Protein AF-A0A957DXW5-F1 (afdb_monomer_lite)

Secondary structure (DSSP, 8-state):
-HHHHHHHHHHHHHHSTTGGGS-HHHHHHHHHHHHHHHHHHHHHHHHHHHHHHH--HHHHHHTHHHHHHHHHHHHHHHTSPEEEEEEEETTEEEEEEE-THHHHHHHHHHHH-GGGGHHHHHHHHHHHHHHHHHTTTSTTHHHHHHHHHIIIIIIHHHHHHHHHHHHHHTT--SS---SSGGGHHHHHHHHHHHHHHHHHHHHHHHHHHHHHTT----HHHHHHHHHHHHHHHHHHGGGHHHHHHHHHTT-HHHHHHHHHHHHHHHHHHHHHHHHHHHHHHHHHHHHHHHHHHHHHHHS-TTSTTHHHHHHHHHHHH-SSS-B--------TT-PPP------B-------

Foldseek 3Di:
DVVVLVVLLVVLCVVQPCLVVDPPLSSLVSSLLSLLCVLLVVLQVVLVVVLVVPADCVLCVVCVVVLVVLLVLLLLFVVQWFWDFDDLDPPDTDTDTHGLSLLSLLLQCQARNSNSLVSQLVSLLVVLVVQLVVCVVPSCSNSNSSSSSSCRNSQSSSLLNQLSVQLVVLPADHNQDPPDPSSCVSVVRSLVSSLCVSCVSCVVSVCSSCVVVVHDDDPVSVCSVSVVSNVVSVVNHVSSNVLSNCVVVVVVVVSVVVSVVSSVVSNVSSVVSVVVVVVVLVVQLVVLVVVLVVCVVPDDPVCPCVVVSCLVRVLVNCQDDFDFDDDDDDDVPDDDDDDDRDGRPSHDDDD

Sequence (351 aa):
MQQLTNYLRQLTYKLVPGLDKQPSAQQQTAVVLMTYFYFLLPFFIAGTVWLWWVADWSILIENWGILLFLLLLISQLDQRPFILPISLSENLTLPFSTSLSNLLSMTLLLIFGPSALWIIWIVAIGSAIRTGWQERQQSLSFLVALNNFVQSSGTSVLVLLVAGFVYTHTGGTYPFQANDLADWLPAVWSFLALSTVPLLIYFLPTWSVTIQSGQPLNQQTFLQLVGSGVLLSLLTAPFALPLALVYDAQNLALFIWLCLAAMFTNMLAYFLSQFIILTQTRSKELRTLENLGQTLIIAPADGSTLEAILAQHLPDLFPTDHLAVHLFTQLPNGEEPAWPTFTLQTAVHWP

Radius of gyration: 25.48 Å; chains: 1; bounding box: 63×43×84 Å

Structure (mmCIF, N/CA/C/O backbone):
data_AF-A0A957DXW5-F1
#
_entry.id   AF-A0A957DXW5-F1
#
loop_
_atom_site.group_PDB
_atom_site.id
_atom_site.type_symbol
_atom_site.label_atom_id
_atom_site.label_alt_id
_atom_site.label_comp_id
_atom_site.label_asym_id
_atom_site.label_entity_id
_atom_site.label_seq_id
_atom_site.pdbx_PDB_ins_code
_atom_site.Cartn_x
_atom_site.Cartn_y
_atom_site.Cartn_z
_atom_site.occupancy
_atom_site.B_iso_or_equiv
_atom_site.auth_seq_id
_atom_site.auth_comp_id
_atom_site.auth_asym_id
_atom_site.auth_atom_id
_atom_site.pdbx_PDB_model_num
ATOM 1 N N . MET A 1 1 ? -1.703 -23.656 -14.357 1.00 66.75 1 MET A N 1
ATOM 2 C CA . MET A 1 1 ? -1.327 -22.240 -14.121 1.00 66.75 1 MET A CA 1
ATOM 3 C C . MET A 1 1 ? -0.935 -21.484 -15.388 1.00 66.75 1 MET A C 1
ATOM 5 O O . MET A 1 1 ? -1.517 -20.434 -15.600 1.00 66.75 1 MET A O 1
ATOM 9 N N . GLN A 1 2 ? -0.074 -21.998 -16.280 1.00 73.50 2 GLN A N 1
ATOM 10 C CA . GLN A 1 2 ? 0.208 -21.335 -17.578 1.00 73.50 2 GLN A CA 1
ATOM 11 C C . GLN A 1 2 ? -1.053 -21.050 -18.425 1.00 73.50 2 GLN A C 1
ATOM 13 O O . GLN A 1 2 ? -1.153 -20.028 -19.096 1.00 73.50 2 GLN A O 1
ATOM 18 N N . GLN A 1 3 ? -2.058 -21.928 -18.357 1.00 80.56 3 GLN A N 1
ATOM 19 C CA . GLN A 1 3 ? -3.360 -21.691 -18.991 1.00 80.56 3 GLN A CA 1
ATOM 20 C C . GLN A 1 3 ? -4.097 -20.478 -18.395 1.00 80.56 3 GLN A C 1
ATOM 22 O O . GLN A 1 3 ? -4.679 -19.701 -19.144 1.00 80.56 3 GLN A O 1
ATOM 27 N N . LEU A 1 4 ? -4.025 -20.276 -17.072 1.00 78.88 4 LEU A N 1
ATOM 28 C CA . LEU A 1 4 ? -4.630 -19.128 -16.389 1.00 78.88 4 LEU A CA 1
ATOM 29 C C . LEU A 1 4 ? -3.936 -17.827 -16.804 1.00 78.88 4 LEU A C 1
ATOM 31 O O . LEU A 1 4 ? -4.606 -16.868 -17.161 1.00 78.88 4 LEU A O 1
ATOM 35 N N . THR A 1 5 ? -2.602 -17.798 -16.828 1.00 75.38 5 THR A N 1
ATOM 36 C CA . THR A 1 5 ? -1.845 -16.607 -17.249 1.00 75.38 5 THR A CA 1
ATOM 37 C C . THR A 1 5 ? -2.110 -16.245 -18.711 1.00 75.38 5 THR A C 1
ATOM 39 O O . THR A 1 5 ? -2.279 -15.071 -19.032 1.00 75.38 5 THR A O 1
ATOM 42 N N . ASN A 1 6 ? -2.226 -17.242 -19.595 1.00 83.38 6 ASN A N 1
ATOM 43 C CA . ASN A 1 6 ? -2.588 -17.014 -20.996 1.00 83.38 6 ASN A CA 1
ATOM 44 C C . ASN A 1 6 ? -4.020 -16.480 -21.131 1.00 83.38 6 ASN A C 1
ATOM 46 O O . ASN A 1 6 ? -4.257 -15.567 -21.920 1.00 83.38 6 ASN A O 1
ATOM 50 N N . TYR A 1 7 ? -4.951 -16.997 -20.326 1.00 87.25 7 TYR A N 1
ATOM 51 C CA . TYR A 1 7 ? -6.326 -16.506 -20.278 1.00 87.25 7 TYR A CA 1
ATOM 52 C C . TYR A 1 7 ? -6.403 -15.048 -19.795 1.00 87.25 7 TYR A C 1
ATOM 54 O O . TYR A 1 7 ? -7.029 -14.223 -20.455 1.00 87.25 7 TYR A O 1
ATOM 62 N N . LEU A 1 8 ? -5.716 -14.694 -18.700 1.00 84.69 8 LEU A N 1
ATOM 63 C CA . LEU A 1 8 ? -5.680 -13.318 -18.179 1.00 84.69 8 LEU A CA 1
ATOM 64 C C . LEU A 1 8 ? -5.065 -12.337 -19.184 1.00 84.69 8 LEU A C 1
ATOM 66 O O . LEU A 1 8 ? -5.564 -11.223 -19.359 1.00 84.69 8 LEU A O 1
ATOM 70 N N . ARG A 1 9 ? -4.020 -12.766 -19.900 1.00 83.44 9 ARG A N 1
ATOM 71 C CA . ARG A 1 9 ? -3.417 -11.983 -20.982 1.00 83.44 9 ARG A CA 1
ATOM 72 C C . ARG A 1 9 ? -4.417 -11.736 -22.116 1.00 83.44 9 ARG A C 1
ATOM 74 O O . ARG A 1 9 ? -4.586 -10.594 -22.531 1.00 83.44 9 ARG A O 1
ATOM 81 N N . GLN A 1 10 ? -5.112 -12.772 -22.590 1.00 87.00 10 GLN A N 1
ATOM 82 C CA . GLN A 1 10 ? -6.143 -12.632 -23.629 1.00 87.00 10 GLN A CA 1
ATOM 83 C C . GLN A 1 10 ? -7.294 -11.721 -23.187 1.00 87.00 10 GLN A C 1
ATOM 85 O O . GLN A 1 10 ? -7.750 -10.877 -23.959 1.00 87.00 10 GLN A O 1
ATOM 90 N N . LEU A 1 11 ? -7.735 -11.859 -21.935 1.00 86.88 11 LEU A N 1
ATOM 91 C CA . LEU A 1 11 ? -8.769 -11.012 -21.351 1.00 86.88 11 LEU A CA 1
ATOM 92 C C . LEU A 1 11 ? -8.325 -9.539 -21.312 1.00 86.88 11 LEU A C 1
ATOM 94 O O . LEU A 1 11 ? -9.105 -8.660 -21.674 1.00 86.88 11 LEU A O 1
ATOM 98 N N . THR A 1 12 ? -7.060 -9.280 -20.968 1.00 86.12 12 THR A N 1
ATOM 99 C CA . THR A 1 12 ? -6.474 -7.930 -20.963 1.00 86.12 12 THR A CA 1
ATOM 100 C C . THR A 1 12 ? -6.494 -7.300 -22.357 1.00 86.12 12 THR A C 1
ATOM 102 O O . THR A 1 12 ? -6.982 -6.184 -22.509 1.00 86.12 12 THR A O 1
ATOM 105 N N . TYR A 1 13 ? -6.056 -8.026 -23.394 1.00 85.38 13 TYR A N 1
ATOM 106 C CA . TYR A 1 13 ? -6.107 -7.536 -24.782 1.00 85.38 13 TYR A CA 1
ATOM 107 C C . TYR A 1 13 ? -7.532 -7.245 -25.267 1.00 85.38 13 TYR A C 1
ATOM 109 O O . TYR A 1 13 ? -7.738 -6.356 -26.089 1.00 85.38 13 TYR A O 1
ATOM 117 N N . LYS A 1 14 ? -8.528 -7.975 -24.752 1.00 86.50 14 LYS A N 1
ATOM 118 C CA . LYS A 1 14 ? -9.938 -7.740 -25.079 1.00 86.50 14 LYS A CA 1
ATOM 119 C C . LYS A 1 14 ? -10.506 -6.503 -24.377 1.00 86.50 14 LYS A C 1
ATOM 121 O O . LYS A 1 14 ? -11.357 -5.826 -24.947 1.00 86.50 14 LYS A O 1
ATOM 126 N N . LEU A 1 15 ? -10.070 -6.232 -23.147 1.00 83.31 15 LEU A N 1
ATOM 127 C CA . LEU A 1 15 ? -10.557 -5.115 -22.330 1.00 83.31 15 LEU A CA 1
ATOM 128 C C . LEU A 1 15 ? -9.832 -3.794 -22.620 1.00 83.31 15 LEU A C 1
ATOM 130 O O . LEU A 1 15 ? -10.407 -2.733 -22.392 1.00 83.31 15 LEU A O 1
ATOM 134 N N . VAL A 1 16 ? -8.605 -3.851 -23.143 1.00 83.94 16 VAL A N 1
ATOM 135 C CA . VAL A 1 16 ? -7.783 -2.682 -23.484 1.00 83.94 16 VAL A CA 1
ATOM 136 C C . VAL A 1 16 ? -7.539 -2.655 -24.999 1.00 83.94 16 VAL A C 1
ATOM 138 O O . VAL A 1 16 ? -6.518 -3.162 -25.474 1.00 83.94 16 VAL A O 1
ATOM 141 N N . PRO A 1 17 ? -8.478 -2.106 -25.793 1.00 77.88 17 PRO A N 1
ATOM 142 C CA . PRO A 1 17 ? -8.339 -2.072 -27.245 1.00 77.88 17 PRO A CA 1
ATOM 143 C C . PRO A 1 17 ? -7.136 -1.214 -27.664 1.00 77.88 17 PRO A C 1
ATOM 145 O O . PRO A 1 17 ? -6.949 -0.107 -27.165 1.00 77.88 17 PRO A O 1
ATOM 148 N N . GLY A 1 18 ? -6.324 -1.714 -28.601 1.00 79.69 18 GLY A N 1
ATOM 149 C CA . GLY A 1 18 ? -5.128 -1.023 -29.100 1.00 79.69 18 GLY A CA 1
ATOM 150 C C . GLY A 1 18 ? -3.846 -1.298 -28.310 1.00 79.69 18 GLY A C 1
ATOM 151 O O . GLY A 1 18 ? -2.799 -0.748 -28.655 1.00 79.69 18 GLY A O 1
ATOM 152 N N . LEU A 1 19 ? -3.899 -2.155 -27.282 1.00 81.25 19 LEU A N 1
ATOM 153 C CA . LEU A 1 19 ? -2.710 -2.586 -26.543 1.00 81.25 19 LEU A CA 1
ATOM 154 C C . LEU A 1 19 ? -1.720 -3.348 -27.443 1.00 81.25 19 LEU A C 1
ATOM 156 O O . LEU A 1 19 ? -0.512 -3.209 -27.292 1.00 81.25 19 LEU A O 1
ATOM 160 N N . ASP A 1 20 ? -2.222 -4.086 -28.432 1.00 81.81 20 ASP A N 1
ATOM 161 C CA . ASP A 1 20 ? -1.449 -4.803 -29.454 1.00 81.81 20 ASP A CA 1
ATOM 162 C C . ASP A 1 20 ? -0.535 -3.892 -30.290 1.00 81.81 20 ASP A C 1
ATOM 164 O O . ASP A 1 20 ? 0.491 -4.344 -30.796 1.00 81.81 20 ASP A O 1
ATOM 168 N N . LYS A 1 21 ? -0.875 -2.602 -30.391 1.00 82.12 21 LYS A N 1
ATOM 169 C CA . LYS A 1 21 ? -0.106 -1.591 -31.133 1.00 82.12 21 LYS A CA 1
ATOM 170 C C . LYS A 1 21 ? 0.936 -0.865 -30.278 1.00 82.12 21 LYS A C 1
ATOM 172 O O . LYS A 1 21 ? 1.715 -0.086 -30.820 1.00 82.12 21 LYS A O 1
ATOM 177 N N . GLN A 1 22 ? 0.929 -1.075 -28.961 1.00 78.81 22 GLN A N 1
ATOM 178 C CA . GLN A 1 22 ? 1.877 -0.450 -28.037 1.00 78.81 22 GLN A CA 1
ATOM 179 C C . GLN A 1 22 ? 3.208 -1.219 -27.985 1.00 78.81 22 GLN A C 1
ATOM 181 O O . GLN A 1 22 ? 3.236 -2.411 -28.303 1.00 78.81 22 GLN A O 1
ATOM 186 N N . PRO A 1 23 ? 4.308 -0.582 -27.541 1.00 76.50 23 PRO A N 1
ATOM 187 C CA . PRO A 1 23 ? 5.576 -1.265 -27.299 1.00 76.50 23 PRO A CA 1
ATOM 188 C C . PRO A 1 23 ? 5.415 -2.465 -26.355 1.00 76.50 23 PRO A C 1
ATOM 190 O O . PRO A 1 23 ? 4.623 -2.425 -25.409 1.00 76.50 23 PRO A O 1
ATOM 193 N N . SER A 1 24 ? 6.210 -3.516 -26.563 1.00 71.94 24 SER A N 1
ATOM 194 C CA . SER A 1 24 ? 6.151 -4.767 -25.785 1.00 71.94 24 SER A CA 1
ATOM 195 C C . SER A 1 24 ? 6.261 -4.551 -24.269 1.00 71.94 24 SER A C 1
ATOM 197 O O . SER A 1 24 ? 5.580 -5.228 -23.500 1.00 71.94 24 SER A O 1
ATOM 199 N N . ALA A 1 25 ? 7.051 -3.567 -23.834 1.00 68.00 25 ALA A N 1
ATOM 200 C CA . ALA A 1 25 ? 7.159 -3.175 -22.430 1.00 68.00 25 ALA A CA 1
ATOM 201 C C . ALA A 1 25 ? 5.820 -2.668 -21.859 1.00 68.00 25 ALA A C 1
ATOM 203 O O . ALA A 1 25 ? 5.379 -3.122 -20.807 1.00 68.00 25 ALA A O 1
ATOM 204 N N . GLN A 1 26 ? 5.112 -1.793 -22.581 1.00 71.56 26 GLN A N 1
ATOM 205 C CA . GLN A 1 26 ? 3.808 -1.276 -22.144 1.00 71.56 26 GLN A CA 1
ATOM 206 C C . GLN A 1 26 ? 2.727 -2.361 -22.144 1.00 71.56 26 GLN A C 1
ATOM 208 O O . GLN A 1 26 ? 1.872 -2.384 -21.257 1.00 71.56 26 GLN A O 1
ATOM 213 N N . GLN A 1 27 ? 2.790 -3.296 -23.097 1.00 78.19 27 GLN A N 1
ATOM 214 C CA . GLN A 1 27 ? 1.925 -4.476 -23.107 1.00 78.19 27 GLN A CA 1
ATOM 215 C C . GLN A 1 27 ? 2.120 -5.320 -21.847 1.00 78.19 27 GLN A C 1
ATOM 217 O O . GLN A 1 27 ? 1.144 -5.706 -21.202 1.00 78.19 27 GLN A O 1
ATOM 222 N N . GLN A 1 28 ? 3.374 -5.585 -21.469 1.00 77.50 28 GLN A N 1
ATOM 223 C CA . GLN A 1 28 ? 3.693 -6.340 -20.258 1.00 77.50 28 GLN A CA 1
ATOM 224 C C . GLN A 1 28 ? 3.196 -5.619 -19.005 1.00 77.50 28 GLN A C 1
ATOM 226 O O . GLN A 1 28 ? 2.516 -6.239 -18.188 1.00 77.50 28 GLN A O 1
ATOM 231 N N . THR A 1 29 ? 3.443 -4.313 -18.888 1.00 78.81 29 THR A N 1
ATOM 232 C CA . THR A 1 29 ? 2.958 -3.506 -17.762 1.00 78.81 29 THR A CA 1
ATOM 233 C C . THR A 1 29 ? 1.436 -3.555 -17.649 1.00 78.81 29 THR A C 1
ATOM 235 O O . THR A 1 29 ? 0.911 -3.837 -16.573 1.00 78.81 29 THR A O 1
ATOM 238 N N . ALA A 1 30 ? 0.708 -3.374 -18.753 1.00 82.12 30 ALA A N 1
ATOM 239 C CA . ALA A 1 30 ? -0.751 -3.446 -18.747 1.00 82.12 30 ALA A CA 1
ATOM 240 C C . ALA A 1 30 ? -1.270 -4.827 -18.309 1.00 82.12 30 ALA A C 1
ATOM 242 O O . ALA A 1 30 ? -2.205 -4.906 -17.512 1.00 82.12 30 ALA A O 1
ATOM 243 N N . VAL A 1 31 ? -0.647 -5.913 -18.779 1.00 84.69 31 VAL A N 1
ATOM 244 C CA . VAL A 1 31 ? -1.003 -7.285 -18.378 1.00 84.69 31 VAL A CA 1
ATOM 245 C C . VAL A 1 31 ? -0.733 -7.522 -16.890 1.00 84.69 31 VAL A C 1
ATOM 247 O O . VAL A 1 31 ? -1.553 -8.150 -16.215 1.00 84.69 31 VAL A O 1
ATOM 250 N N . VAL A 1 32 ? 0.375 -7.004 -16.356 1.00 83.81 32 VAL A N 1
ATOM 251 C CA . VAL A 1 32 ? 0.694 -7.088 -14.923 1.00 83.81 32 VAL A CA 1
ATOM 252 C C . VAL A 1 32 ? -0.340 -6.327 -14.096 1.00 83.81 32 VAL A C 1
ATOM 254 O O . VAL A 1 32 ? -0.939 -6.916 -13.196 1.00 83.81 32 VAL A O 1
ATOM 257 N N . LEU A 1 33 ? -0.611 -5.062 -14.432 1.00 85.50 33 LEU A N 1
ATOM 258 C CA . LEU A 1 33 ? -1.602 -4.232 -13.736 1.00 85.50 33 LEU A CA 1
ATOM 259 C C . LEU A 1 33 ? -2.981 -4.900 -13.734 1.00 85.50 33 LEU A C 1
ATOM 261 O O . LEU A 1 33 ? -3.620 -5.008 -12.693 1.00 85.50 33 LEU A O 1
ATOM 265 N N . MET A 1 34 ? -3.412 -5.417 -14.884 1.00 88.12 34 MET A N 1
ATOM 266 C CA . MET A 1 34 ? -4.693 -6.110 -15.002 1.00 88.12 34 MET A CA 1
ATOM 267 C C . MET A 1 34 ? -4.731 -7.418 -14.221 1.00 88.12 34 MET A C 1
ATOM 269 O O . MET A 1 34 ? -5.741 -7.725 -13.595 1.00 88.12 34 MET A O 1
ATOM 273 N N . THR A 1 35 ? -3.625 -8.165 -14.189 1.00 88.38 35 THR A N 1
ATOM 274 C CA . THR A 1 35 ? -3.514 -9.368 -13.356 1.00 88.38 35 THR A CA 1
ATOM 275 C C . THR A 1 35 ? -3.767 -9.024 -11.886 1.00 88.38 35 THR A C 1
ATOM 277 O O . THR A 1 35 ? -4.620 -9.660 -11.267 1.00 88.38 35 THR A O 1
ATOM 280 N N . TYR A 1 36 ? -3.098 -8.000 -11.342 1.00 87.88 36 TYR A N 1
ATOM 281 C CA . TYR A 1 36 ? -3.354 -7.537 -9.972 1.00 87.88 36 TYR A CA 1
ATOM 282 C C . TYR A 1 36 ? -4.811 -7.113 -9.784 1.00 87.88 36 TYR A C 1
ATOM 284 O O . TYR A 1 36 ? -5.461 -7.591 -8.856 1.00 87.88 36 TYR A O 1
ATOM 292 N N . PHE A 1 37 ? -5.352 -6.306 -10.698 1.00 90.81 37 PHE A N 1
ATOM 293 C CA . PHE A 1 37 ? -6.744 -5.871 -10.644 1.00 90.81 37 PHE A CA 1
ATOM 294 C C . PHE A 1 37 ? -7.720 -7.056 -10.555 1.00 90.81 37 PHE A C 1
ATOM 296 O O . PHE A 1 37 ? -8.559 -7.081 -9.659 1.00 90.81 37 PHE A O 1
ATOM 303 N N . TYR A 1 38 ? -7.596 -8.075 -11.413 1.00 91.25 38 TYR A N 1
ATOM 304 C CA . TYR A 1 38 ? -8.521 -9.217 -11.408 1.00 91.25 38 TYR A CA 1
ATOM 305 C C . TYR A 1 38 ? -8.454 -10.038 -10.123 1.00 91.25 38 TYR A C 1
ATOM 307 O O . TYR A 1 38 ? -9.492 -10.470 -9.623 1.00 91.25 38 TYR A O 1
ATOM 315 N N . PHE A 1 39 ? -7.251 -10.259 -9.588 1.00 91.00 39 PHE A N 1
ATOM 316 C CA . PHE A 1 39 ? -7.087 -11.013 -8.346 1.00 91.00 39 PHE A CA 1
ATOM 317 C C . PHE A 1 39 ? -7.543 -10.227 -7.118 1.00 91.00 39 PHE A C 1
ATOM 319 O O . PHE A 1 39 ? -8.021 -10.836 -6.166 1.00 91.00 39 PHE A O 1
ATOM 326 N N . LEU A 1 40 ? -7.414 -8.899 -7.136 1.00 92.31 40 LEU A N 1
ATOM 327 C CA . LEU A 1 40 ? -7.693 -8.045 -5.982 1.00 92.31 40 LEU A CA 1
ATOM 328 C C . LEU A 1 40 ? -9.114 -7.482 -5.963 1.00 92.31 40 LEU A C 1
ATOM 330 O O . LEU A 1 40 ? -9.620 -7.140 -4.895 1.00 92.31 40 LEU A O 1
ATOM 334 N N . LEU A 1 41 ? -9.802 -7.461 -7.106 1.00 93.62 41 LEU A N 1
ATOM 335 C CA . LEU A 1 41 ? -11.182 -6.993 -7.207 1.00 93.62 41 LEU A CA 1
ATOM 336 C C . LEU A 1 41 ? -12.151 -7.717 -6.245 1.00 93.62 41 LEU A C 1
ATOM 338 O O . LEU A 1 41 ? -12.939 -7.027 -5.596 1.00 93.62 41 LEU A O 1
ATOM 342 N N . PRO A 1 42 ? -12.111 -9.056 -6.067 1.00 94.06 42 PRO A N 1
ATOM 343 C CA . PRO A 1 42 ? -12.975 -9.730 -5.097 1.00 94.06 42 PRO A CA 1
ATOM 344 C C . PRO A 1 42 ? -12.721 -9.273 -3.656 1.00 94.06 42 PRO A C 1
ATOM 346 O O . PRO A 1 42 ? -13.672 -9.075 -2.904 1.00 94.06 42 PRO A O 1
ATOM 349 N N . PHE A 1 43 ? -11.455 -9.057 -3.283 1.00 93.38 43 PHE A N 1
ATOM 350 C CA . PHE A 1 43 ? -11.078 -8.561 -1.957 1.00 93.38 43 PHE A CA 1
ATOM 351 C C . PHE A 1 43 ? -11.530 -7.113 -1.752 1.00 93.38 43 PHE A C 1
ATOM 353 O O . PHE A 1 43 ? -12.029 -6.779 -0.681 1.00 93.38 43 PHE A O 1
ATOM 360 N N . PHE A 1 44 ? -11.443 -6.280 -2.792 1.00 94.38 44 PHE A N 1
ATOM 361 C CA . PHE A 1 44 ? -11.992 -4.926 -2.779 1.00 94.38 44 PHE A CA 1
ATOM 362 C C . PHE A 1 44 ? -13.503 -4.909 -2.541 1.00 94.38 44 PHE A C 1
ATOM 364 O O . PHE A 1 44 ? -13.980 -4.172 -1.675 1.00 94.38 44 PHE A O 1
ATOM 371 N N . ILE A 1 45 ? -14.254 -5.736 -3.275 1.00 95.25 45 ILE A N 1
ATOM 372 C CA . ILE A 1 45 ? -15.709 -5.826 -3.119 1.00 95.25 45 ILE A CA 1
ATOM 373 C C . ILE A 1 45 ? -16.047 -6.324 -1.711 1.00 95.25 45 ILE A C 1
ATOM 375 O O . ILE A 1 45 ? -16.843 -5.691 -1.021 1.00 95.25 45 ILE A O 1
ATOM 379 N N . ALA A 1 46 ? -15.407 -7.407 -1.260 1.00 95.44 46 ALA A N 1
ATOM 380 C CA . ALA A 1 46 ? -15.629 -7.967 0.070 1.00 95.44 46 ALA A CA 1
ATOM 381 C C . ALA A 1 46 ? -15.308 -6.955 1.183 1.00 95.44 46 ALA A C 1
ATOM 383 O O . ALA A 1 46 ? -16.125 -6.761 2.079 1.00 95.44 46 ALA A O 1
ATOM 384 N N . GLY A 1 47 ? -14.164 -6.269 1.101 1.00 94.88 47 GLY A N 1
ATOM 385 C CA . GLY A 1 47 ? -13.755 -5.255 2.073 1.00 94.88 47 GLY A CA 1
ATOM 386 C C . GLY A 1 47 ? -14.693 -4.051 2.103 1.00 94.88 47 GLY A C 1
ATOM 387 O O . GLY A 1 47 ? -15.070 -3.600 3.179 1.00 94.88 47 GLY A O 1
ATOM 388 N N . THR A 1 48 ? -15.140 -3.569 0.941 1.00 95.44 48 THR A N 1
ATOM 389 C CA . THR A 1 48 ? -16.063 -2.423 0.861 1.00 95.44 48 THR A CA 1
ATOM 390 C C . THR A 1 48 ? -17.453 -2.780 1.396 1.00 95.44 48 THR A C 1
ATOM 392 O O . THR A 1 48 ? -18.033 -2.011 2.161 1.00 95.44 48 THR A O 1
ATOM 395 N N . VAL A 1 49 ? -17.985 -3.956 1.041 1.00 96.88 49 VAL A N 1
ATOM 396 C CA . VAL A 1 49 ? -19.283 -4.434 1.551 1.00 96.88 49 VAL A CA 1
ATOM 397 C C . VAL A 1 49 ? -19.220 -4.675 3.059 1.00 96.88 49 VAL A C 1
ATOM 399 O O . VAL A 1 49 ? -20.134 -4.280 3.780 1.00 96.88 49 VAL A O 1
ATOM 402 N N . TRP A 1 50 ? -18.131 -5.268 3.553 1.00 97.25 50 TRP A N 1
ATOM 403 C CA . TRP A 1 50 ? -17.944 -5.489 4.985 1.00 97.25 50 TRP A CA 1
ATOM 404 C C . TRP A 1 50 ? -17.813 -4.165 5.751 1.00 97.25 50 TRP A C 1
ATOM 406 O O . TRP A 1 50 ? -18.484 -3.987 6.769 1.00 97.25 50 TRP A O 1
ATOM 416 N N . LEU A 1 51 ? -17.043 -3.202 5.230 1.00 96.81 51 LEU A N 1
ATOM 417 C CA . LEU A 1 51 ? -16.946 -1.862 5.814 1.00 96.81 51 LEU A CA 1
ATOM 418 C C . LEU A 1 51 ? -18.324 -1.200 5.914 1.00 96.81 51 LEU A C 1
ATOM 420 O O . LEU A 1 51 ? -18.669 -0.653 6.958 1.00 96.81 51 LEU A O 1
ATOM 424 N N . TRP A 1 52 ? -19.128 -1.288 4.852 1.00 96.62 52 TRP A N 1
ATOM 425 C CA . TRP A 1 52 ? -20.483 -0.740 4.836 1.00 96.62 52 TRP A CA 1
ATOM 426 C C . TRP A 1 52 ? -21.380 -1.341 5.928 1.00 96.62 52 TRP A C 1
ATOM 428 O O . TRP A 1 52 ? -22.181 -0.623 6.520 1.00 96.62 52 TRP A O 1
ATOM 438 N N . TRP A 1 53 ? -21.246 -2.638 6.219 1.00 97.62 53 TRP A N 1
ATOM 439 C CA . TRP A 1 53 ? -22.057 -3.314 7.238 1.00 97.62 53 TRP A CA 1
ATOM 440 C C . TRP A 1 53 ? -21.652 -3.011 8.678 1.00 97.62 53 TRP A C 1
ATOM 442 O O . TRP A 1 53 ? -22.514 -3.029 9.552 1.00 97.62 53 TRP A O 1
ATOM 452 N N . VAL A 1 54 ? -20.368 -2.768 8.938 1.00 96.44 54 VAL A N 1
ATOM 453 C CA . VAL A 1 54 ? -19.859 -2.547 10.306 1.00 96.44 54 VAL A CA 1
ATOM 454 C C . VAL A 1 54 ? -19.769 -1.056 10.653 1.00 96.44 54 VAL A C 1
ATOM 456 O O . VAL A 1 54 ? -19.586 -0.706 11.815 1.00 96.44 54 VAL A O 1
ATOM 459 N N . ALA A 1 55 ? -19.913 -0.163 9.671 1.00 96.25 55 ALA A N 1
ATOM 460 C CA . ALA A 1 55 ? -19.792 1.272 9.883 1.00 96.25 55 ALA A CA 1
ATOM 461 C C . ALA A 1 55 ? -20.939 1.851 10.728 1.00 96.25 55 ALA A C 1
ATOM 463 O O . ALA A 1 55 ? -22.100 1.879 10.319 1.00 96.25 55 ALA A O 1
ATOM 464 N N . ASP A 1 56 ? -20.562 2.415 11.870 1.00 96.12 56 ASP A N 1
ATOM 465 C CA . ASP A 1 56 ? -21.379 3.336 12.647 1.00 96.12 56 ASP A CA 1
ATOM 466 C C . ASP A 1 56 ? -21.085 4.784 12.224 1.00 96.12 56 ASP A C 1
ATOM 468 O O . ASP A 1 56 ? -20.003 5.330 12.468 1.00 96.12 56 ASP A O 1
ATOM 472 N N . TRP A 1 57 ? -22.064 5.407 11.569 1.00 95.81 57 TRP A N 1
ATOM 473 C CA . TRP A 1 57 ? -21.966 6.775 11.060 1.00 95.81 57 TRP A CA 1
ATOM 474 C C . TRP A 1 57 ? -21.962 7.836 12.165 1.00 95.81 57 TRP A C 1
ATOM 476 O O . TRP A 1 57 ? -21.492 8.948 11.917 1.00 95.81 57 TRP A O 1
ATOM 486 N N . SER A 1 58 ? -22.441 7.516 13.372 1.00 96.94 58 SER A N 1
ATOM 487 C CA . SER A 1 58 ? -22.433 8.460 14.499 1.00 96.94 58 SER A CA 1
ATOM 488 C C . SER A 1 58 ? -21.002 8.855 14.875 1.00 96.94 58 SER A C 1
ATOM 490 O O . SER A 1 58 ? -20.693 10.044 14.940 1.00 96.94 58 SER A O 1
ATOM 492 N N . ILE A 1 59 ? -20.096 7.873 14.946 1.00 94.88 59 ILE A N 1
ATOM 493 C CA . ILE A 1 59 ? -18.672 8.066 15.251 1.00 94.88 59 ILE A CA 1
ATOM 494 C C . ILE A 1 59 ? -18.024 9.041 14.260 1.00 94.88 59 ILE A C 1
ATOM 496 O O . ILE A 1 59 ? -17.236 9.903 14.659 1.00 94.88 59 ILE A O 1
ATOM 500 N N . LEU A 1 60 ? -18.366 8.930 12.970 1.00 95.38 60 LEU A N 1
ATOM 501 C CA . LEU A 1 60 ? -17.828 9.798 11.920 1.00 95.38 60 LEU A CA 1
ATOM 502 C C . LEU A 1 60 ? -18.309 11.246 12.056 1.00 95.38 60 LEU A C 1
ATOM 504 O O . LEU A 1 60 ? -17.532 12.175 11.838 1.00 95.38 60 LEU A O 1
ATOM 508 N N . ILE A 1 61 ? -19.580 11.436 12.413 1.00 96.44 61 ILE A N 1
ATOM 509 C CA . ILE A 1 61 ? -20.181 12.763 12.572 1.00 96.44 61 ILE A CA 1
ATOM 510 C C . ILE A 1 61 ? -19.670 13.432 13.850 1.00 96.44 61 ILE A C 1
ATOM 512 O O . ILE A 1 61 ? -19.326 14.609 13.816 1.00 96.44 61 ILE A O 1
ATOM 516 N N . GLU A 1 62 ? -19.570 12.699 14.957 1.00 97.00 62 GLU A N 1
ATOM 517 C CA . GLU A 1 62 ? -19.105 13.238 16.242 1.00 97.00 62 GLU A CA 1
ATOM 518 C C . GLU A 1 62 ? -17.629 13.653 16.198 1.00 97.00 62 GLU A C 1
ATOM 520 O O . GLU A 1 62 ? -17.245 14.663 16.787 1.00 97.00 62 GLU A O 1
ATOM 525 N N . ASN A 1 63 ? -16.808 12.923 15.437 1.00 96.44 63 ASN A N 1
ATOM 526 C CA . ASN A 1 63 ? -15.357 13.115 15.389 1.00 96.44 63 ASN A CA 1
ATOM 527 C C . ASN A 1 63 ? -14.865 13.736 14.072 1.00 96.44 63 ASN A C 1
ATOM 529 O O . ASN A 1 63 ? -13.676 13.666 13.753 1.00 96.44 63 ASN A O 1
ATOM 533 N N . TRP A 1 64 ? -15.746 14.373 13.294 1.00 96.06 64 TRP A N 1
ATOM 534 C CA . TRP A 1 64 ? -15.433 14.830 11.932 1.00 96.06 64 TRP A CA 1
ATOM 535 C C . TRP A 1 64 ? -14.163 15.694 11.843 1.00 96.06 64 TRP A C 1
ATOM 537 O O . TRP A 1 64 ? -13.407 15.573 10.882 1.00 96.06 64 TRP A O 1
ATOM 547 N N . GLY A 1 65 ? -13.896 16.540 12.846 1.00 96.81 65 GLY A N 1
ATOM 548 C CA . GLY A 1 65 ? -12.749 17.452 12.846 1.00 96.81 65 GLY A CA 1
ATOM 549 C C . GLY A 1 65 ? -11.403 16.724 12.888 1.00 96.81 65 GLY A C 1
ATOM 550 O O . GLY A 1 65 ? -10.522 16.996 12.068 1.00 96.81 65 GLY A O 1
ATOM 551 N N . ILE A 1 66 ? -11.247 15.761 13.803 1.00 96.38 66 ILE A N 1
ATOM 552 C CA . ILE A 1 66 ? -10.008 14.976 13.911 1.00 96.38 66 ILE A CA 1
ATOM 553 C C . ILE A 1 66 ? -9.869 13.991 12.749 1.00 96.38 66 ILE A C 1
ATOM 555 O O . ILE A 1 66 ? -8.774 13.799 12.223 1.00 96.38 66 ILE A O 1
ATOM 559 N N . LEU A 1 67 ? -10.985 13.427 12.292 1.00 96.88 67 LEU A N 1
ATOM 560 C CA . LEU A 1 67 ? -11.025 12.535 11.140 1.00 96.88 67 LEU A CA 1
ATOM 561 C C . LEU A 1 67 ? -10.624 13.263 9.850 1.00 96.88 67 LEU A C 1
ATOM 563 O O . LEU A 1 67 ? -9.854 12.720 9.063 1.00 96.88 67 LEU A O 1
ATOM 567 N N . LEU A 1 68 ? -11.056 14.513 9.659 1.00 97.44 68 LEU A N 1
ATOM 568 C CA . LEU A 1 68 ? -10.637 15.350 8.532 1.00 97.44 68 LEU A CA 1
ATOM 569 C C . LEU A 1 68 ? -9.147 15.700 8.610 1.00 97.44 68 LEU A C 1
ATOM 571 O O . LEU A 1 68 ? -8.452 15.637 7.596 1.00 97.44 68 LEU A O 1
ATOM 575 N N . PHE A 1 69 ? -8.636 16.024 9.801 1.00 97.44 69 PHE A N 1
ATOM 576 C CA . PHE A 1 69 ? -7.200 16.228 10.005 1.00 97.44 69 PHE A CA 1
ATOM 577 C C . PHE A 1 69 ? -6.393 14.979 9.619 1.00 97.44 69 PHE A C 1
ATOM 579 O O . PHE A 1 69 ? -5.446 15.077 8.837 1.00 97.44 69 PHE A O 1
ATOM 586 N N . LEU A 1 70 ? -6.799 13.800 10.101 1.00 96.81 70 LEU A N 1
ATOM 587 C CA . LEU A 1 70 ? -6.132 12.535 9.791 1.00 96.81 70 LEU A CA 1
ATOM 588 C C . LEU A 1 70 ? -6.278 12.152 8.314 1.00 96.81 70 LEU A C 1
ATOM 590 O O . LEU A 1 70 ? -5.312 11.672 7.730 1.00 96.81 70 LEU A O 1
ATOM 594 N N . LEU A 1 71 ? -7.418 12.437 7.679 1.00 97.12 71 LEU A N 1
ATOM 595 C CA . LEU A 1 71 ? -7.618 12.263 6.238 1.00 97.12 71 LEU A CA 1
ATOM 596 C C . LEU A 1 71 ? -6.595 13.066 5.437 1.00 97.12 71 LEU A C 1
ATOM 598 O O . LEU A 1 71 ? -5.945 12.522 4.543 1.00 97.12 71 LEU A O 1
ATOM 602 N N . LEU A 1 72 ? -6.435 14.352 5.759 1.00 97.06 72 LEU A N 1
ATOM 603 C CA . LEU A 1 72 ? -5.456 15.209 5.094 1.00 97.06 72 LEU A CA 1
ATOM 604 C C . LEU A 1 72 ? -4.035 14.705 5.335 1.00 97.06 72 LEU A C 1
ATOM 606 O O . LEU A 1 72 ? -3.241 14.653 4.398 1.00 97.06 72 LEU A O 1
ATOM 610 N N . LEU A 1 73 ? -3.725 14.298 6.565 1.00 96.62 73 LEU A N 1
ATOM 611 C CA . LEU A 1 73 ? -2.399 13.818 6.928 1.00 96.62 73 LEU A CA 1
ATOM 612 C C . LEU A 1 73 ? -2.043 12.517 6.195 1.00 96.62 73 LEU A C 1
ATOM 614 O O . LEU A 1 73 ? -1.014 12.460 5.529 1.00 96.62 73 LEU A O 1
ATOM 618 N N . ILE A 1 74 ? -2.918 11.510 6.248 1.00 95.44 74 ILE A N 1
ATOM 619 C CA . ILE A 1 74 ? -2.775 10.235 5.527 1.00 95.44 74 ILE A CA 1
ATOM 620 C C . ILE A 1 74 ? -2.649 10.498 4.028 1.00 95.44 74 ILE A C 1
ATOM 622 O O . ILE A 1 74 ? -1.709 10.009 3.402 1.00 95.44 74 ILE A O 1
ATOM 626 N N . SER A 1 75 ? -3.521 11.351 3.478 1.00 94.94 75 SER A N 1
ATOM 627 C CA . SER A 1 75 ? -3.451 11.756 2.076 1.00 94.94 75 SER A CA 1
ATOM 628 C C . SER A 1 75 ? -2.085 12.322 1.720 1.00 94.94 75 SER A C 1
ATOM 630 O O . SER A 1 75 ? -1.563 11.934 0.685 1.00 94.94 75 SER A O 1
ATOM 632 N N . GLN A 1 76 ? -1.483 13.184 2.554 1.00 94.75 76 GLN A N 1
ATOM 633 C CA . GLN A 1 76 ? -0.142 13.741 2.327 1.00 94.75 76 GLN A CA 1
ATOM 634 C C . GLN A 1 76 ? 0.974 12.691 2.420 1.00 94.75 76 GLN A C 1
ATOM 636 O O . GLN A 1 76 ? 1.916 12.741 1.623 1.00 94.75 76 GLN A O 1
ATOM 641 N N . LEU A 1 77 ? 0.879 11.738 3.352 1.00 93.25 77 LEU A N 1
ATOM 642 C CA . LEU A 1 77 ? 1.872 10.666 3.498 1.00 93.25 77 LEU A CA 1
ATOM 643 C C . LEU A 1 77 ? 1.884 9.731 2.291 1.00 93.25 77 LEU A C 1
ATOM 645 O O . LEU A 1 77 ? 2.959 9.405 1.787 1.00 93.25 77 LEU A O 1
ATOM 649 N N . ASP A 1 78 ? 0.709 9.376 1.778 1.00 90.25 78 ASP A N 1
ATOM 650 C CA . ASP A 1 78 ? 0.578 8.495 0.614 1.00 90.25 78 ASP A CA 1
ATOM 651 C C . ASP A 1 78 ? 1.065 9.138 -0.690 1.00 90.25 78 ASP A C 1
ATOM 653 O O . ASP A 1 78 ? 1.378 8.437 -1.648 1.00 90.25 78 ASP A O 1
ATOM 657 N N . GLN A 1 79 ? 1.188 10.470 -0.753 1.00 89.94 79 GLN A N 1
ATOM 658 C CA . GLN A 1 79 ? 1.782 11.142 -1.925 1.00 89.94 79 GLN A CA 1
ATOM 659 C C . GLN A 1 79 ? 3.304 11.067 -1.935 1.00 89.94 79 GLN A C 1
ATOM 661 O O . GLN A 1 79 ? 3.915 11.356 -2.961 1.00 89.94 79 GLN A O 1
ATOM 666 N N . ARG A 1 80 ? 3.919 10.765 -0.790 1.00 91.12 80 ARG A N 1
ATOM 667 C CA . ARG A 1 80 ? 5.372 10.777 -0.611 1.00 91.12 80 ARG A CA 1
ATOM 668 C C . ARG A 1 80 ? 5.822 9.469 0.034 1.00 91.12 80 ARG A C 1
ATOM 670 O O . ARG A 1 80 ? 6.363 9.499 1.144 1.00 91.12 80 ARG A O 1
ATOM 677 N N . PRO A 1 81 ? 5.583 8.320 -0.618 1.00 89.12 81 PRO A N 1
ATOM 678 C CA . PRO A 1 81 ? 6.067 7.061 -0.099 1.00 89.12 81 PRO A CA 1
ATOM 679 C C . PRO A 1 81 ? 7.577 6.976 -0.315 1.00 89.12 81 PRO A C 1
ATOM 681 O O . PRO A 1 81 ? 8.099 7.356 -1.366 1.00 89.12 81 PRO A O 1
ATOM 684 N N . PHE A 1 82 ? 8.296 6.482 0.679 1.00 86.06 82 PHE A N 1
ATOM 685 C CA . PHE A 1 82 ? 9.711 6.198 0.522 1.00 86.06 82 PHE A CA 1
ATOM 686 C C . PHE A 1 82 ? 9.884 4.826 -0.131 1.00 86.06 82 PHE A C 1
ATOM 688 O O . PHE A 1 82 ? 9.150 3.876 0.149 1.00 86.06 82 PHE A O 1
ATOM 695 N N . ILE A 1 83 ? 10.849 4.745 -1.043 1.00 85.25 83 ILE A N 1
ATOM 696 C CA . ILE A 1 83 ? 11.137 3.551 -1.827 1.00 85.25 83 ILE A CA 1
ATOM 697 C C . ILE A 1 83 ? 12.345 2.852 -1.217 1.00 85.25 83 ILE A C 1
ATOM 699 O O . ILE A 1 83 ? 13.410 3.448 -1.031 1.00 85.25 83 ILE A O 1
ATOM 703 N N . LEU A 1 84 ? 12.177 1.569 -0.938 1.00 78.00 84 LEU A N 1
ATOM 704 C CA . LEU A 1 84 ? 13.245 0.670 -0.549 1.00 78.00 84 LEU A CA 1
ATOM 705 C C . LEU A 1 84 ? 13.518 -0.259 -1.735 1.00 78.00 84 LEU A C 1
ATOM 707 O O . LEU A 1 84 ? 12.695 -1.130 -2.028 1.00 78.00 84 LEU A O 1
ATOM 711 N N . PRO A 1 85 ? 14.624 -0.058 -2.470 1.00 70.81 85 PRO A N 1
ATOM 712 C CA . PRO A 1 85 ? 14.971 -0.942 -3.568 1.00 70.81 85 PRO A CA 1
ATOM 713 C C . PRO A 1 85 ? 15.394 -2.293 -2.993 1.00 70.81 85 PRO A C 1
ATOM 715 O O . PRO A 1 85 ? 16.355 -2.380 -2.228 1.00 70.81 85 PRO A O 1
ATOM 718 N N . ILE A 1 86 ? 14.675 -3.351 -3.360 1.00 69.06 86 ILE A N 1
ATOM 719 C CA . ILE A 1 86 ? 15.017 -4.716 -2.957 1.00 69.06 86 ILE A CA 1
ATOM 720 C C . ILE A 1 86 ? 15.503 -5.449 -4.193 1.00 69.06 86 ILE A C 1
ATOM 722 O O . ILE A 1 86 ? 14.745 -5.678 -5.138 1.00 69.06 86 ILE A O 1
ATOM 726 N N . SER A 1 87 ? 16.790 -5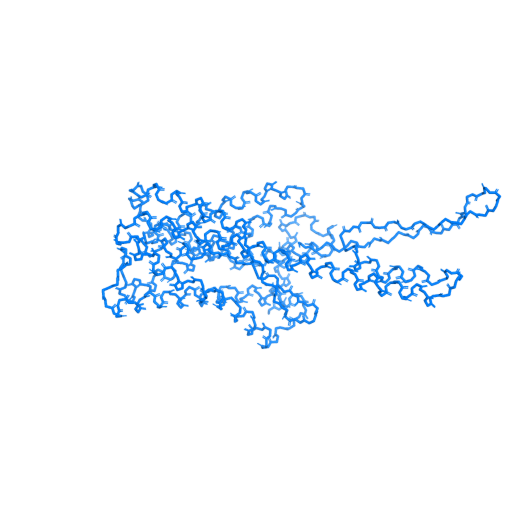.783 -4.198 1.00 65.12 87 SER A N 1
ATOM 727 C CA . SER A 1 87 ? 17.399 -6.604 -5.236 1.00 65.12 87 SER A CA 1
ATOM 728 C C . SER A 1 87 ? 16.943 -8.053 -5.073 1.00 65.12 87 SER A C 1
ATOM 730 O O . SER A 1 87 ? 17.321 -8.741 -4.129 1.00 65.12 87 SER A O 1
ATOM 732 N N . LEU A 1 88 ? 16.109 -8.511 -6.006 1.00 59.25 88 LEU A N 1
ATOM 733 C CA . LEU A 1 88 ? 15.697 -9.911 -6.123 1.00 59.25 88 LEU A CA 1
ATOM 734 C C . LEU A 1 88 ? 16.756 -10.754 -6.851 1.00 59.25 88 LEU A C 1
ATOM 736 O O . LEU A 1 88 ? 16.875 -11.953 -6.602 1.00 59.25 88 LEU A O 1
ATOM 740 N N . SER A 1 89 ? 17.499 -10.128 -7.767 1.00 61.62 89 SER A N 1
ATOM 741 C CA . SER A 1 89 ? 18.668 -10.673 -8.470 1.00 61.62 89 SER A CA 1
ATOM 742 C C . SER A 1 89 ? 19.588 -9.526 -8.915 1.00 61.62 89 SER A C 1
ATOM 744 O O . SER A 1 89 ? 19.227 -8.360 -8.748 1.00 61.62 89 SER A O 1
ATOM 746 N N . GLU A 1 90 ? 20.745 -9.832 -9.515 1.00 59.09 90 GLU A N 1
ATOM 747 C CA . GLU A 1 90 ? 21.655 -8.818 -10.090 1.00 59.09 90 GLU A CA 1
ATOM 748 C C . GLU A 1 90 ? 20.964 -7.911 -11.124 1.00 59.09 90 GLU A C 1
ATOM 750 O O . GLU A 1 90 ? 21.337 -6.750 -11.267 1.00 59.09 90 GLU A O 1
ATOM 755 N N . ASN A 1 91 ? 19.910 -8.412 -11.781 1.00 53.41 91 ASN A N 1
ATOM 756 C CA . ASN A 1 91 ? 19.225 -7.723 -12.876 1.00 53.41 91 ASN A CA 1
ATOM 757 C C . ASN A 1 91 ? 17.784 -7.300 -12.546 1.00 53.41 91 ASN A C 1
ATOM 759 O O . ASN A 1 91 ? 17.137 -6.673 -13.382 1.00 53.41 91 ASN A O 1
ATOM 763 N N . LEU A 1 92 ? 17.255 -7.644 -11.365 1.00 60.25 92 LEU A N 1
ATOM 764 C CA . LEU A 1 92 ? 15.874 -7.331 -10.990 1.00 60.25 92 LEU A CA 1
ATOM 765 C C . LEU A 1 92 ? 15.816 -6.696 -9.601 1.00 60.25 92 LEU A C 1
ATOM 767 O O . LEU A 1 92 ? 15.934 -7.379 -8.583 1.00 60.25 92 LEU A O 1
ATOM 771 N N . THR A 1 93 ? 15.578 -5.388 -9.566 1.00 64.06 93 THR A N 1
ATOM 772 C CA . THR A 1 93 ? 15.249 -4.642 -8.348 1.00 64.06 93 THR A CA 1
ATOM 773 C C . THR A 1 93 ? 13.768 -4.305 -8.352 1.00 64.06 93 THR A C 1
ATOM 775 O O . THR A 1 93 ? 13.297 -3.629 -9.266 1.00 64.06 93 THR A O 1
ATOM 778 N N . LEU A 1 94 ? 13.031 -4.751 -7.333 1.00 66.00 94 LEU A N 1
ATOM 779 C CA . LEU A 1 94 ? 11.653 -4.310 -7.135 1.00 66.00 94 LEU A CA 1
ATOM 780 C C . LEU A 1 94 ? 11.636 -3.101 -6.196 1.00 66.00 94 LEU A C 1
ATOM 782 O O . LEU A 1 94 ? 12.157 -3.195 -5.077 1.00 66.00 94 LEU A O 1
ATOM 786 N N . PRO A 1 95 ? 11.045 -1.970 -6.616 1.00 71.19 95 PRO A N 1
ATOM 787 C CA . PRO A 1 95 ? 10.841 -0.844 -5.724 1.00 71.19 95 PRO A CA 1
ATOM 788 C C . PRO A 1 95 ? 9.718 -1.191 -4.742 1.00 71.19 95 PRO A C 1
ATOM 790 O O . PRO A 1 95 ? 8.548 -1.254 -5.117 1.00 71.19 95 PRO A O 1
ATOM 793 N N . PHE A 1 96 ? 10.059 -1.410 -3.472 1.00 72.69 96 PHE A N 1
ATOM 794 C CA . PHE A 1 96 ? 9.053 -1.479 -2.417 1.00 72.69 96 PHE A CA 1
ATOM 795 C C . PHE A 1 96 ? 8.727 -0.069 -1.951 1.00 72.69 96 PHE A C 1
ATOM 797 O O . PHE A 1 96 ? 9.561 0.607 -1.354 1.00 72.69 96 PHE A O 1
ATOM 804 N N . SER A 1 97 ? 7.511 0.375 -2.246 1.00 78.62 97 SER A N 1
ATOM 805 C CA . SER A 1 97 ? 7.002 1.681 -1.845 1.00 78.62 97 SER A CA 1
ATOM 806 C C . SER A 1 97 ? 6.197 1.540 -0.557 1.00 78.62 97 SER A C 1
ATOM 808 O O . SER A 1 97 ? 5.296 0.705 -0.481 1.00 78.62 97 SER A O 1
ATOM 810 N N . THR A 1 98 ? 6.523 2.325 0.467 1.00 83.12 98 THR A N 1
ATOM 811 C CA . THR A 1 98 ? 5.760 2.354 1.721 1.00 83.12 98 THR A CA 1
ATOM 812 C C . THR A 1 98 ? 5.737 3.765 2.300 1.00 83.12 98 THR A C 1
ATOM 814 O O . THR A 1 98 ? 6.571 4.609 1.973 1.00 83.12 98 THR A O 1
ATOM 817 N N . SER A 1 99 ? 4.779 4.036 3.178 1.00 87.81 99 SER A N 1
ATOM 818 C CA . SER A 1 99 ? 4.673 5.296 3.909 1.00 87.81 99 SER A CA 1
ATOM 819 C C . SER A 1 99 ? 4.309 5.025 5.371 1.00 87.81 99 SER A C 1
ATOM 821 O O . SER A 1 99 ? 3.906 3.920 5.744 1.00 87.81 99 SER A O 1
ATOM 823 N N . LEU A 1 100 ? 4.435 6.045 6.220 1.00 91.12 100 LEU A N 1
ATOM 824 C CA . LEU A 1 100 ? 3.939 5.989 7.600 1.00 91.12 100 LEU A CA 1
ATOM 825 C C . LEU A 1 100 ? 2.408 6.137 7.696 1.00 91.12 100 LEU A C 1
ATOM 827 O O . LEU A 1 100 ? 1.875 6.232 8.799 1.00 91.12 100 LEU A O 1
ATOM 831 N N . SER A 1 101 ? 1.674 6.133 6.578 1.00 91.50 101 SER A N 1
ATOM 832 C CA . SER A 1 101 ? 0.207 6.180 6.611 1.00 91.50 101 SER A CA 1
ATOM 833 C C . SER A 1 101 ? -0.403 4.928 7.245 1.00 91.50 101 SER A C 1
ATOM 835 O O . SER A 1 101 ? -1.439 5.027 7.901 1.00 91.50 101 SER A O 1
ATOM 837 N N . ASN A 1 102 ? 0.270 3.775 7.146 1.00 88.62 102 ASN A N 1
ATOM 838 C CA . ASN A 1 102 ? -0.137 2.531 7.806 1.00 88.62 102 ASN A CA 1
ATOM 839 C C . ASN A 1 102 ? -0.181 2.671 9.335 1.00 88.62 102 ASN A C 1
ATOM 841 O O . ASN A 1 102 ? -1.084 2.130 9.972 1.00 88.62 102 ASN A O 1
ATOM 845 N N . LEU A 1 103 ? 0.746 3.442 9.917 1.00 92.94 103 LEU A N 1
ATOM 846 C CA . LEU A 1 103 ? 0.749 3.756 11.348 1.00 92.94 103 LEU A CA 1
ATOM 847 C C . LEU A 1 103 ? -0.534 4.506 11.715 1.00 92.94 103 LEU A C 1
ATOM 849 O O . LEU A 1 103 ? -1.273 4.064 12.590 1.00 92.94 103 LEU A O 1
ATOM 853 N N . LEU A 1 104 ? -0.836 5.594 11.001 1.00 95.06 104 LEU A N 1
ATOM 854 C CA . LEU A 1 104 ? -2.037 6.395 11.254 1.00 95.06 104 LEU A CA 1
ATOM 855 C C . LEU A 1 104 ? -3.329 5.620 10.981 1.00 95.06 104 LEU A C 1
ATOM 857 O O . LEU A 1 104 ? -4.312 5.803 11.689 1.00 95.06 104 LEU A O 1
ATOM 861 N N . SER A 1 105 ? -3.321 4.742 9.981 1.00 94.50 105 SER A N 1
ATOM 862 C CA . SER A 1 105 ? -4.456 3.888 9.627 1.00 94.50 105 SER A CA 1
ATOM 863 C C . SER A 1 105 ? -4.775 2.885 10.735 1.00 94.50 105 SER A C 1
ATOM 865 O O . SER A 1 105 ? -5.937 2.715 11.104 1.00 94.50 105 SER A O 1
ATOM 867 N N . MET A 1 106 ? -3.744 2.267 11.316 1.00 94.19 106 MET A N 1
ATOM 868 C CA . MET A 1 106 ? -3.904 1.387 12.471 1.00 94.19 106 MET A CA 1
ATOM 869 C C . MET A 1 106 ? -4.338 2.174 13.714 1.00 94.19 106 MET A C 1
ATOM 871 O O . MET A 1 106 ? -5.222 1.734 14.442 1.00 94.19 106 MET A O 1
ATOM 875 N N . THR A 1 107 ? -3.789 3.369 13.940 1.00 95.88 107 THR A N 1
ATOM 876 C CA . THR A 1 107 ? -4.232 4.245 15.034 1.00 95.88 107 THR A CA 1
ATOM 877 C C . THR A 1 107 ? -5.699 4.659 14.882 1.00 95.88 107 THR A C 1
ATOM 879 O O . THR A 1 107 ? -6.441 4.604 15.858 1.00 95.88 107 THR A O 1
ATOM 882 N N . LEU A 1 108 ? -6.151 5.005 13.672 1.00 96.06 108 LEU A N 1
ATOM 883 C CA . LEU A 1 108 ? -7.561 5.297 13.383 1.00 96.06 108 LEU A CA 1
ATOM 884 C C . LEU A 1 108 ? -8.465 4.121 13.749 1.00 96.06 108 LEU A C 1
ATOM 886 O O . LEU A 1 108 ? -9.474 4.319 14.424 1.00 96.06 108 LEU A O 1
ATOM 890 N N . LEU A 1 109 ? -8.083 2.913 13.327 1.00 96.81 109 LEU A N 1
ATOM 891 C CA . LEU A 1 109 ? -8.813 1.690 13.646 1.00 96.81 109 LEU A CA 1
ATOM 892 C C . LEU A 1 109 ? -8.912 1.475 15.159 1.00 96.81 109 LEU A C 1
ATOM 894 O O . LEU A 1 109 ? -9.976 1.134 15.655 1.00 96.81 109 LEU A O 1
ATOM 898 N N . LEU A 1 110 ? -7.818 1.671 15.892 1.00 96.25 110 LEU A N 1
ATOM 899 C CA . LEU A 1 110 ? -7.771 1.446 17.338 1.00 96.25 110 LEU A CA 1
ATOM 900 C C . LEU A 1 110 ? -8.552 2.489 18.142 1.00 96.25 110 LEU A C 1
ATOM 902 O O . LEU A 1 110 ? -9.059 2.165 19.210 1.00 96.25 110 LEU A O 1
ATOM 906 N N . ILE A 1 111 ? -8.648 3.726 17.658 1.00 96.38 111 ILE A N 1
ATOM 907 C CA . ILE A 1 111 ? -9.374 4.792 18.357 1.00 96.38 111 ILE A CA 1
ATOM 908 C C . ILE A 1 111 ? -10.870 4.733 18.035 1.00 96.38 111 ILE A C 1
ATOM 910 O O . ILE A 1 111 ? -11.703 4.736 18.935 1.00 96.38 111 ILE A O 1
ATOM 914 N N . PHE A 1 112 ? -11.215 4.692 16.748 1.00 96.69 112 PHE A N 1
ATOM 915 C CA . PHE A 1 112 ? -12.583 4.916 16.267 1.00 96.69 112 PHE A CA 1
ATOM 916 C C . PHE A 1 112 ? -13.246 3.650 15.711 1.00 96.69 112 PHE A C 1
ATOM 918 O O . PHE A 1 112 ? -14.382 3.696 15.236 1.00 96.69 112 PHE A O 1
ATOM 925 N N . GLY A 1 113 ? -12.538 2.522 15.728 1.00 96.12 113 GLY A N 1
ATOM 926 C CA . GLY A 1 113 ? -13.028 1.264 15.192 1.00 96.12 113 GLY A CA 1
ATOM 927 C C . GLY A 1 113 ? -13.103 1.230 13.659 1.00 96.12 113 GLY A C 1
ATOM 928 O O . GLY A 1 113 ? -12.549 2.086 12.957 1.00 96.12 113 GLY A O 1
ATOM 929 N N . PRO A 1 114 ? -13.804 0.222 13.108 1.00 96.56 114 PRO A N 1
ATOM 930 C CA . PRO A 1 114 ? -13.921 0.008 11.667 1.00 96.56 114 PRO A CA 1
ATOM 931 C C . PRO A 1 114 ? -14.542 1.188 10.911 1.00 96.56 114 PRO A C 1
ATOM 933 O O . PRO A 1 114 ? -14.189 1.424 9.758 1.00 96.56 114 PRO A O 1
ATOM 936 N N . SER A 1 115 ? -15.423 1.963 11.552 1.00 96.81 115 SER A N 1
ATOM 937 C CA . SER A 1 115 ? -16.103 3.111 10.939 1.00 96.81 115 SER A CA 1
ATOM 938 C C . SER A 1 115 ? -15.126 4.142 10.374 1.00 96.81 115 SER A C 1
ATOM 940 O O . SER A 1 115 ? -15.357 4.688 9.296 1.00 96.81 115 SER A O 1
ATOM 942 N N . ALA A 1 116 ? -13.997 4.381 11.046 1.00 96.62 116 ALA A N 1
ATOM 943 C CA . ALA A 1 116 ? -13.006 5.350 10.584 1.00 96.62 116 ALA A CA 1
ATOM 944 C C . ALA A 1 116 ? -12.234 4.909 9.331 1.00 96.62 116 ALA A C 1
ATOM 946 O O . ALA A 1 116 ? -11.619 5.750 8.671 1.00 96.62 116 ALA A O 1
ATOM 947 N N . LEU A 1 117 ? -12.299 3.631 8.938 1.00 96.44 117 LEU A N 1
ATOM 948 C CA . LEU A 1 117 ? -11.640 3.143 7.722 1.00 96.44 117 LEU A CA 1
ATOM 949 C C . LEU A 1 117 ? -12.245 3.737 6.438 1.00 96.44 117 LEU A C 1
ATOM 951 O O . LEU A 1 117 ? -11.589 3.722 5.394 1.00 96.44 117 LEU A O 1
ATOM 955 N N . TRP A 1 118 ? -13.435 4.351 6.509 1.00 96.38 118 TRP A N 1
ATOM 956 C CA . TRP A 1 118 ? -13.970 5.177 5.420 1.00 96.38 118 TRP A CA 1
ATOM 957 C C . TRP A 1 118 ? -13.015 6.295 5.001 1.00 96.38 118 TRP A C 1
ATOM 959 O O . TRP A 1 118 ? -12.954 6.629 3.820 1.00 96.38 118 TRP A O 1
ATOM 969 N N . ILE A 1 119 ? -12.216 6.830 5.928 1.00 95.81 119 ILE A N 1
ATOM 970 C CA . ILE A 1 119 ? -11.194 7.834 5.613 1.00 95.81 119 ILE A CA 1
ATOM 971 C C . ILE A 1 119 ? -10.174 7.271 4.632 1.00 95.81 119 ILE A C 1
ATOM 973 O O . ILE A 1 119 ? -9.859 7.915 3.638 1.00 95.81 119 ILE A O 1
ATOM 977 N N . ILE A 1 120 ? -9.689 6.057 4.885 1.00 94.75 120 ILE A N 1
ATOM 978 C CA . ILE A 1 120 ? -8.691 5.390 4.043 1.00 94.75 120 ILE A CA 1
ATOM 979 C C . ILE A 1 120 ? -9.280 5.133 2.657 1.00 94.75 120 ILE A C 1
ATOM 981 O O . ILE A 1 120 ? -8.630 5.381 1.642 1.00 94.75 120 ILE A O 1
ATOM 985 N N . TRP A 1 121 ? -10.543 4.708 2.609 1.00 95.00 121 TRP A N 1
ATOM 986 C CA . TRP A 1 121 ? -11.262 4.517 1.355 1.00 95.00 121 TRP A CA 1
ATOM 987 C C . TRP A 1 121 ? -11.398 5.828 0.556 1.00 95.00 121 TRP A C 1
ATOM 989 O O . TRP A 1 121 ? -11.126 5.850 -0.645 1.00 95.00 121 TRP A O 1
ATOM 999 N N . ILE A 1 122 ? -11.727 6.946 1.217 1.00 95.50 122 ILE A N 1
ATOM 1000 C CA . ILE A 1 122 ? -11.803 8.279 0.591 1.00 95.50 122 ILE A CA 1
ATOM 1001 C C . ILE A 1 122 ? -10.424 8.750 0.110 1.00 95.50 122 ILE A C 1
ATOM 1003 O O . ILE A 1 122 ? -10.311 9.272 -1.003 1.00 95.50 122 ILE A O 1
ATOM 1007 N N . VAL A 1 123 ? -9.366 8.550 0.904 1.00 94.50 123 VAL A N 1
ATOM 1008 C CA . VAL A 1 123 ? -7.991 8.876 0.494 1.00 94.50 123 VAL A CA 1
ATOM 1009 C C . VAL A 1 123 ? -7.604 8.088 -0.757 1.00 94.50 123 VAL A C 1
ATOM 1011 O O . VAL A 1 123 ? -7.058 8.678 -1.690 1.00 94.50 123 VAL A O 1
ATOM 1014 N N . ALA A 1 124 ? -7.948 6.800 -0.823 1.00 92.38 124 ALA A N 1
ATOM 1015 C CA . ALA A 1 124 ? -7.682 5.962 -1.988 1.00 92.38 124 ALA A CA 1
ATOM 1016 C C . ALA A 1 124 ? -8.429 6.436 -3.250 1.00 92.38 124 ALA A C 1
ATOM 1018 O O . ALA A 1 124 ? -7.879 6.380 -4.349 1.00 92.38 124 ALA A O 1
ATOM 1019 N N . ILE A 1 125 ? -9.656 6.956 -3.122 1.00 92.94 125 ILE A N 1
ATOM 1020 C CA . ILE A 1 125 ? -10.333 7.614 -4.254 1.00 92.94 125 ILE A CA 1
ATOM 1021 C C . ILE A 1 125 ? -9.577 8.870 -4.672 1.00 92.94 125 ILE A C 1
ATOM 1023 O O . ILE A 1 125 ? -9.318 9.073 -5.858 1.00 92.94 125 ILE A O 1
ATOM 1027 N N . GLY A 1 126 ? -9.243 9.731 -3.708 1.00 92.56 126 GLY A N 1
ATOM 1028 C CA . GLY A 1 126 ? -8.553 10.987 -3.981 1.00 92.56 126 GLY A CA 1
ATOM 1029 C C . GLY A 1 126 ? -7.214 10.763 -4.685 1.00 92.56 126 GLY A C 1
ATOM 1030 O O . GLY A 1 126 ? -6.895 11.470 -5.646 1.00 92.56 126 GLY A O 1
ATOM 1031 N N . SER A 1 127 ? -6.460 9.745 -4.262 1.00 89.69 127 SER A N 1
ATOM 1032 C CA . SER A 1 127 ? -5.207 9.358 -4.906 1.00 89.69 127 SER A CA 1
ATOM 1033 C C . SER A 1 127 ? -5.445 8.844 -6.327 1.00 89.69 127 SER A C 1
ATOM 1035 O O . SER A 1 127 ? -4.785 9.333 -7.243 1.00 89.69 127 SER A O 1
ATOM 1037 N N . ALA A 1 128 ? -6.435 7.974 -6.544 1.00 89.06 128 ALA A N 1
ATOM 1038 C CA . ALA A 1 128 ? -6.767 7.439 -7.863 1.00 89.06 128 ALA A CA 1
ATOM 1039 C C . ALA A 1 128 ? -7.218 8.518 -8.860 1.00 89.06 128 ALA A C 1
ATOM 1041 O O . ALA A 1 128 ? -6.739 8.548 -9.996 1.00 89.06 128 ALA A O 1
ATOM 1042 N N . ILE A 1 129 ? -8.091 9.443 -8.437 1.00 89.62 129 ILE A N 1
ATOM 1043 C CA . ILE A 1 129 ? -8.529 10.579 -9.267 1.00 89.62 129 ILE A CA 1
ATOM 1044 C C . ILE A 1 129 ? -7.321 11.418 -9.676 1.00 89.62 129 ILE A C 1
ATOM 1046 O O . ILE A 1 129 ? -7.172 11.774 -10.847 1.00 89.62 129 ILE A O 1
ATOM 1050 N N . ARG A 1 130 ? -6.444 11.721 -8.717 1.00 87.88 130 ARG A N 1
ATOM 1051 C CA . ARG A 1 130 ? -5.256 12.531 -8.964 1.00 87.88 130 ARG A CA 1
ATOM 1052 C C . ARG A 1 130 ? -4.270 11.834 -9.899 1.00 87.88 130 ARG A C 1
ATOM 1054 O O . ARG A 1 130 ? -3.803 12.486 -10.827 1.00 87.88 130 ARG A O 1
ATOM 1061 N N . THR A 1 131 ? -3.985 10.547 -9.699 1.00 84.88 131 THR A N 1
ATOM 1062 C CA . THR A 1 131 ? -3.137 9.756 -10.608 1.00 84.88 131 THR A CA 1
ATOM 1063 C C . THR A 1 131 ? -3.718 9.773 -12.019 1.00 84.88 131 THR A C 1
ATOM 1065 O O . THR A 1 131 ? -3.033 10.152 -12.966 1.00 84.88 131 THR A O 1
ATOM 1068 N N . GLY A 1 132 ? -5.023 9.517 -12.152 1.00 84.06 132 GLY A N 1
ATOM 1069 C CA . GLY A 1 132 ? -5.713 9.595 -13.439 1.00 84.06 132 GLY A CA 1
ATOM 1070 C C . GLY A 1 132 ? -5.711 10.994 -14.070 1.00 8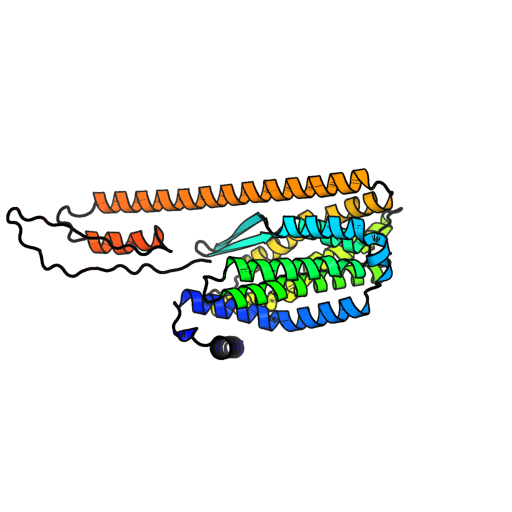4.06 132 GLY A C 1
ATOM 1071 O O . GLY A 1 132 ? -5.909 11.116 -15.275 1.00 84.06 132 GLY A O 1
ATOM 1072 N N . TRP A 1 133 ? -5.502 12.063 -13.294 1.00 83.50 133 TRP A N 1
ATOM 1073 C CA . TRP A 1 133 ? -5.353 13.430 -13.807 1.00 83.50 133 TRP A CA 1
ATOM 1074 C C . TRP A 1 133 ? -3.918 13.769 -14.206 1.00 83.50 133 TRP A C 1
ATOM 1076 O O . TRP A 1 133 ? -3.720 14.370 -15.260 1.00 83.50 133 TRP A O 1
ATOM 1086 N N . GLN A 1 134 ? -2.935 13.397 -13.387 1.00 80.62 134 GLN A N 1
ATOM 1087 C CA . GLN A 1 134 ? -1.518 13.660 -13.651 1.00 80.62 134 GLN A CA 1
ATOM 1088 C C . GLN A 1 134 ? -1.026 12.882 -14.872 1.00 80.62 134 GLN A C 1
ATOM 1090 O O . GLN A 1 134 ? -0.281 13.417 -15.689 1.00 80.62 134 GLN A O 1
ATOM 1095 N N . GLU A 1 135 ? -1.510 11.655 -15.048 1.00 75.19 135 GLU A N 1
ATOM 1096 C CA . GLU A 1 135 ? -1.051 10.761 -16.107 1.00 75.19 135 GLU A CA 1
ATOM 1097 C C . GLU A 1 135 ? -1.897 10.845 -17.384 1.00 75.19 135 GLU A C 1
ATOM 1099 O O . GLU A 1 135 ? -1.702 10.034 -18.278 1.00 75.19 135 GLU A O 1
ATOM 1104 N N . ARG A 1 136 ? -2.807 11.820 -17.552 1.00 68.94 136 ARG A N 1
ATOM 1105 C CA . ARG A 1 136 ? -3.703 11.895 -18.737 1.00 68.94 136 ARG A CA 1
ATOM 1106 C C . ARG A 1 136 ? -2.992 11.848 -20.095 1.00 68.94 136 ARG A C 1
ATOM 1108 O O . ARG A 1 136 ? -3.625 11.526 -21.094 1.00 68.94 136 ARG A O 1
ATOM 1115 N N . GLN A 1 137 ? -1.710 12.201 -20.140 1.00 61.69 137 GLN A N 1
ATOM 1116 C CA . GLN A 1 137 ? -0.890 12.145 -21.354 1.00 61.69 137 GLN A CA 1
ATOM 1117 C C . GLN A 1 137 ? -0.395 10.724 -21.685 1.00 61.69 137 GLN A C 1
ATOM 1119 O O . GLN A 1 137 ? 0.001 10.468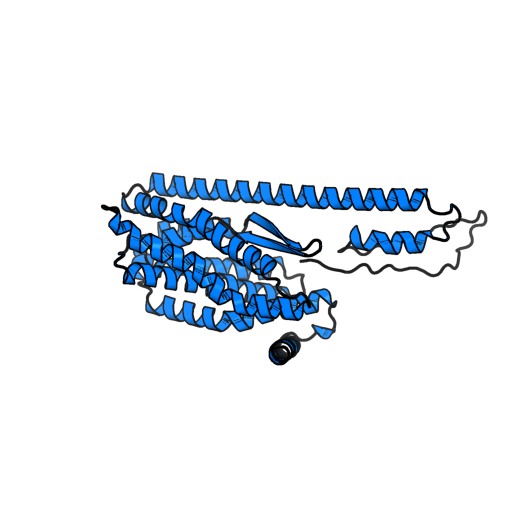 -22.818 1.00 61.69 137 GLN A O 1
ATOM 1124 N N . GLN A 1 138 ? -0.446 9.790 -20.733 1.00 64.75 138 GLN A N 1
ATOM 1125 C CA . GLN A 1 138 ? -0.087 8.387 -20.917 1.00 64.75 138 GLN A CA 1
ATOM 1126 C C . GLN A 1 138 ? -1.300 7.553 -21.353 1.00 64.75 138 GLN A C 1
ATOM 1128 O O . GLN A 1 138 ? -2.403 7.675 -20.810 1.00 64.75 138 GLN A O 1
ATOM 1133 N N . SER A 1 139 ? -1.071 6.637 -22.297 1.00 65.75 139 SER A N 1
ATOM 1134 C CA . SER A 1 139 ? -2.086 5.755 -22.894 1.00 65.75 139 SER A CA 1
ATOM 1135 C C . SER A 1 139 ? -2.766 4.802 -21.897 1.00 65.75 139 SER A C 1
ATOM 1137 O O . SER A 1 139 ? -3.863 4.320 -22.173 1.00 65.75 139 SER A O 1
ATOM 1139 N N . LEU A 1 140 ? -2.151 4.543 -20.735 1.00 72.19 140 LEU A N 1
ATOM 1140 C CA . LEU A 1 140 ? -2.617 3.570 -19.733 1.00 72.19 140 LEU A CA 1
ATOM 1141 C C . LEU A 1 140 ? -3.129 4.199 -18.424 1.00 72.19 140 LEU A C 1
ATOM 1143 O O . LEU A 1 140 ? -3.504 3.471 -17.505 1.00 72.19 140 LEU A O 1
ATOM 1147 N N . SER A 1 141 ? -3.190 5.527 -18.335 1.00 73.75 141 SER A N 1
ATOM 1148 C CA . SER A 1 141 ? -3.453 6.270 -17.090 1.00 73.75 141 SER A CA 1
ATOM 1149 C C . SER A 1 141 ? -4.730 5.878 -16.348 1.00 73.75 141 SER A C 1
ATOM 1151 O O . SER A 1 141 ? -4.731 5.743 -15.127 1.00 73.75 141 SER A O 1
ATOM 1153 N N . PHE A 1 142 ? -5.824 5.621 -17.069 1.00 80.62 142 PHE A N 1
ATOM 1154 C CA . PHE A 1 142 ? -7.067 5.152 -16.450 1.00 80.62 142 PHE A CA 1
ATOM 1155 C C . PHE A 1 142 ? -6.918 3.763 -15.810 1.00 80.62 142 PHE A C 1
ATOM 1157 O O . PHE A 1 142 ? -7.438 3.519 -14.723 1.00 80.62 142 PHE A O 1
ATOM 1164 N N . LEU A 1 143 ? -6.194 2.852 -16.465 1.00 80.50 143 LEU A N 1
ATOM 1165 C CA . LEU A 1 143 ? -5.994 1.488 -15.972 1.00 80.50 143 LEU A CA 1
ATOM 1166 C C . LEU A 1 143 ? -5.068 1.472 -14.761 1.00 80.50 143 LEU A C 1
ATOM 1168 O O . LEU A 1 143 ? -5.333 0.749 -13.803 1.00 80.50 143 LEU A O 1
ATOM 1172 N N . VAL A 1 144 ? -4.019 2.297 -14.794 1.00 82.06 144 VAL A N 1
ATOM 1173 C CA . VAL A 1 144 ? -3.121 2.523 -13.657 1.00 82.06 144 VAL A CA 1
ATOM 1174 C C . VAL A 1 144 ? -3.917 3.072 -12.476 1.00 82.06 144 VAL A C 1
ATOM 1176 O O . VAL A 1 144 ? -3.873 2.491 -11.395 1.00 82.06 144 VAL A O 1
ATOM 1179 N N . ALA A 1 145 ? -4.722 4.117 -12.687 1.00 86.25 145 ALA A N 1
ATOM 1180 C CA . ALA A 1 145 ? -5.554 4.709 -11.642 1.00 86.25 145 ALA A CA 1
ATOM 1181 C C . ALA A 1 145 ? -6.553 3.707 -11.039 1.00 86.25 145 ALA A C 1
ATOM 1183 O O . ALA A 1 145 ? -6.674 3.622 -9.818 1.00 86.25 145 ALA A O 1
ATOM 1184 N N . LEU A 1 146 ? -7.241 2.921 -11.873 1.00 85.81 146 LEU A N 1
ATOM 1185 C CA . LEU A 1 146 ? -8.211 1.922 -11.417 1.00 85.81 146 LEU A CA 1
ATOM 1186 C C . LEU A 1 146 ? -7.537 0.783 -10.643 1.00 85.81 146 LEU A C 1
ATOM 1188 O O . LEU A 1 146 ? -8.025 0.367 -9.592 1.00 85.81 146 LEU A O 1
ATOM 1192 N N . ASN A 1 147 ? -6.414 0.279 -11.150 1.00 88.12 147 ASN A N 1
ATOM 1193 C CA . ASN A 1 147 ? -5.658 -0.768 -10.480 1.00 88.12 147 ASN A CA 1
ATOM 1194 C C . ASN A 1 147 ? -5.098 -0.271 -9.142 1.00 88.12 147 ASN A C 1
ATOM 1196 O O . ASN A 1 147 ? -5.256 -0.947 -8.130 1.00 88.12 147 ASN A O 1
ATOM 1200 N N . ASN A 1 148 ? -4.522 0.933 -9.109 1.00 85.94 148 ASN A N 1
ATOM 1201 C CA . ASN A 1 148 ? -4.045 1.552 -7.874 1.00 85.94 148 ASN A CA 1
ATOM 1202 C C . ASN A 1 148 ? -5.192 1.768 -6.887 1.00 85.94 148 ASN A C 1
ATOM 1204 O O . ASN A 1 148 ? -5.036 1.464 -5.711 1.00 85.94 148 ASN A O 1
ATOM 1208 N N . PHE A 1 149 ? -6.368 2.197 -7.357 1.00 90.38 149 PHE A N 1
ATOM 1209 C CA . PHE A 1 149 ? -7.550 2.304 -6.507 1.00 90.38 149 PHE A CA 1
ATOM 1210 C C . PHE A 1 149 ? -7.906 0.963 -5.866 1.00 90.38 149 PHE A C 1
ATOM 1212 O O . PHE A 1 149 ? -8.023 0.896 -4.646 1.00 90.38 149 PHE A O 1
ATOM 1219 N N . VAL A 1 150 ? -8.044 -0.109 -6.655 1.00 91.69 150 VAL A N 1
ATOM 1220 C CA . VAL A 1 150 ? -8.393 -1.445 -6.139 1.00 91.69 150 VAL A CA 1
ATOM 1221 C C . VAL A 1 150 ? -7.325 -1.975 -5.185 1.00 91.69 150 VAL A C 1
ATOM 1223 O O . VAL A 1 150 ? -7.668 -2.505 -4.129 1.00 91.69 150 VAL A O 1
ATOM 1226 N N . GLN A 1 151 ? -6.045 -1.786 -5.507 1.00 87.38 151 GLN A N 1
ATOM 1227 C CA . GLN A 1 151 ? -4.937 -2.192 -4.646 1.00 87.38 151 GLN A CA 1
ATOM 1228 C C . GLN A 1 151 ? -4.924 -1.424 -3.321 1.00 87.38 151 GLN A C 1
ATOM 1230 O O . GLN A 1 151 ? -4.899 -2.044 -2.257 1.00 87.38 151 GLN A O 1
ATOM 1235 N N . SER A 1 152 ? -4.982 -0.092 -3.371 1.00 83.38 152 SER A N 1
ATOM 1236 C CA . SER A 1 152 ? -4.892 0.764 -2.187 1.00 83.38 152 SER A CA 1
ATOM 1237 C C . SER A 1 152 ? -6.150 0.717 -1.325 1.00 83.38 152 SER A C 1
ATOM 1239 O O . SER A 1 152 ? -6.038 0.650 -0.108 1.00 83.38 152 SER A O 1
ATOM 1241 N N . SER A 1 153 ? -7.347 0.741 -1.916 1.00 83.38 153 SER A N 1
ATOM 1242 C CA . SER A 1 153 ? -8.598 0.701 -1.144 1.00 83.38 153 SER A CA 1
ATOM 1243 C C . SER A 1 153 ? -8.944 -0.719 -0.714 1.00 83.38 153 SER A C 1
ATOM 1245 O O . SER A 1 153 ? -9.196 -0.961 0.462 1.00 83.38 153 SER A O 1
ATOM 1247 N N . GLY A 1 154 ? -8.923 -1.674 -1.643 1.00 78.62 154 GLY A N 1
ATOM 1248 C CA . GLY A 1 154 ? -9.423 -3.017 -1.394 1.00 78.62 154 GLY A CA 1
ATOM 1249 C C . GLY A 1 154 ? -8.551 -3.788 -0.433 1.00 78.62 154 GLY A C 1
ATOM 1250 O O . GLY A 1 154 ? -9.053 -4.397 0.508 1.00 78.62 154 GLY A O 1
ATOM 1251 N N . THR A 1 155 ? -7.241 -3.713 -0.634 1.00 82.44 155 THR A N 1
ATOM 1252 C CA . THR A 1 155 ? -6.311 -4.469 0.196 1.00 82.44 155 THR A CA 1
ATOM 1253 C C . THR A 1 155 ? -6.128 -3.807 1.549 1.00 82.44 155 THR A C 1
ATOM 1255 O O . THR A 1 155 ? -6.257 -4.484 2.561 1.00 82.44 155 THR A O 1
ATOM 1258 N N . SER A 1 156 ? -5.918 -2.489 1.606 1.00 88.75 156 SER A N 1
ATOM 1259 C CA . SER A 1 156 ? -5.689 -1.814 2.889 1.00 88.75 156 SER A CA 1
ATOM 1260 C C . SER A 1 156 ? -6.929 -1.829 3.783 1.00 88.75 156 SER A C 1
ATOM 1262 O O . SER A 1 156 ? -6.810 -2.159 4.961 1.00 88.75 156 SER A O 1
ATOM 1264 N N . VAL A 1 157 ? -8.125 -1.547 3.243 1.00 94.25 157 VAL A N 1
ATOM 1265 C CA . VAL A 1 157 ? -9.365 -1.584 4.041 1.00 94.25 157 VAL A CA 1
ATOM 1266 C C . VAL A 1 157 ? -9.663 -3.004 4.502 1.00 94.25 157 VAL A C 1
ATOM 1268 O O . VAL A 1 157 ? -9.927 -3.200 5.685 1.00 94.25 157 VAL A O 1
ATOM 1271 N N . LEU A 1 158 ? -9.583 -4.007 3.619 1.00 95.00 158 LEU A N 1
ATOM 1272 C CA . LEU A 1 158 ? -9.852 -5.388 4.021 1.00 95.00 158 LEU A CA 1
ATOM 1273 C C . LEU A 1 158 ? -8.848 -5.881 5.068 1.00 95.00 158 LEU A C 1
ATOM 1275 O O . LEU A 1 158 ? -9.251 -6.500 6.048 1.00 95.00 158 LEU A O 1
ATOM 1279 N N . VAL A 1 159 ? -7.555 -5.605 4.887 1.00 94.19 159 VAL A N 1
ATOM 1280 C CA . VAL A 1 159 ? -6.523 -6.009 5.850 1.00 94.19 159 VAL A CA 1
ATOM 1281 C C . VAL A 1 159 ? -6.782 -5.364 7.213 1.00 94.19 159 VAL A C 1
ATOM 1283 O O . VAL A 1 159 ? -6.710 -6.054 8.228 1.00 94.19 159 VAL A O 1
ATOM 1286 N N . LEU A 1 160 ? -7.136 -4.075 7.253 1.00 95.50 160 LEU A N 1
ATOM 1287 C CA . LEU A 1 160 ? -7.465 -3.384 8.503 1.00 95.50 160 LEU A CA 1
ATOM 1288 C C . LEU A 1 160 ? -8.772 -3.886 9.126 1.00 95.50 160 LEU A C 1
ATOM 1290 O O . LEU A 1 160 ? -8.849 -3.994 10.346 1.00 95.50 160 LEU A O 1
ATOM 1294 N N . LEU A 1 161 ? -9.771 -4.261 8.324 1.00 96.94 161 LEU A N 1
ATOM 1295 C CA . LEU A 1 161 ? -10.982 -4.916 8.824 1.00 96.94 161 LEU A CA 1
ATOM 1296 C C . LEU A 1 161 ? -10.670 -6.274 9.452 1.00 96.94 161 LEU A C 1
ATOM 1298 O O . LEU A 1 161 ? -11.158 -6.562 10.540 1.00 96.94 161 LEU A O 1
ATOM 1302 N N . VAL A 1 162 ? -9.828 -7.090 8.811 1.00 97.06 162 VAL A N 1
ATOM 1303 C CA . VAL A 1 162 ? -9.388 -8.371 9.379 1.00 97.06 162 VAL A CA 1
ATOM 1304 C C . VAL A 1 162 ? -8.589 -8.141 10.661 1.00 97.06 162 VAL A C 1
ATOM 1306 O O . VAL A 1 162 ? -8.820 -8.835 11.647 1.00 97.06 162 VAL A O 1
ATOM 1309 N N . ALA A 1 163 ? -7.699 -7.147 10.686 1.00 95.88 163 ALA A N 1
ATOM 1310 C CA . ALA A 1 163 ? -6.966 -6.768 11.889 1.00 95.88 163 ALA A CA 1
ATOM 1311 C C . ALA A 1 163 ? -7.928 -6.361 13.022 1.00 95.88 163 ALA A C 1
ATOM 1313 O O . ALA A 1 163 ? -7.855 -6.919 14.114 1.00 95.88 163 ALA A O 1
ATOM 1314 N N . GLY A 1 164 ? -8.898 -5.485 12.746 1.00 96.75 164 GLY A N 1
ATOM 1315 C CA . GLY A 1 164 ? -9.911 -5.055 13.717 1.00 96.75 164 GLY A CA 1
ATOM 1316 C C . GLY A 1 164 ? -10.837 -6.184 14.178 1.00 96.75 164 GLY A C 1
ATOM 1317 O O . GLY A 1 164 ? -11.203 -6.264 15.352 1.00 96.75 164 GLY A O 1
ATOM 1318 N N . PHE A 1 165 ? -11.163 -7.116 13.283 1.00 97.44 165 PHE A N 1
ATOM 1319 C CA . PHE A 1 165 ? -11.890 -8.332 13.629 1.00 97.44 165 PHE A CA 1
ATOM 1320 C C . PHE A 1 165 ? -11.082 -9.204 14.594 1.00 97.44 165 PHE A C 1
ATOM 1322 O O . PHE A 1 165 ? -11.602 -9.618 15.624 1.00 97.44 165 PHE A O 1
ATOM 1329 N N . VAL A 1 166 ? -9.796 -9.436 14.313 1.00 97.44 166 VAL A N 1
ATOM 1330 C CA . VAL A 1 166 ? -8.907 -10.175 15.221 1.00 97.44 166 VAL A CA 1
ATOM 1331 C C . VAL A 1 166 ? -8.775 -9.450 16.563 1.00 97.44 166 VAL A C 1
ATOM 1333 O O . VAL A 1 166 ? -8.864 -10.099 17.603 1.00 97.44 166 VAL A O 1
ATOM 1336 N N . TYR A 1 167 ? -8.631 -8.122 16.556 1.00 97.31 167 TYR A N 1
ATOM 1337 C CA . TYR A 1 167 ? -8.561 -7.293 17.761 1.00 97.31 167 TYR A CA 1
ATOM 1338 C C . TYR A 1 167 ? -9.787 -7.488 18.664 1.00 97.31 167 TYR A C 1
ATOM 1340 O O . TYR A 1 167 ? -9.657 -7.872 19.823 1.00 97.31 167 TYR A O 1
ATOM 1348 N N . THR A 1 168 ? -10.989 -7.295 18.123 1.00 96.75 168 THR A N 1
ATOM 1349 C CA . THR A 1 168 ? -12.238 -7.436 18.891 1.00 96.75 168 THR A CA 1
ATOM 1350 C C . THR A 1 168 ? -12.515 -8.880 19.300 1.00 96.75 168 THR A C 1
ATOM 1352 O O . THR A 1 168 ? -12.943 -9.135 20.424 1.00 96.75 168 THR A O 1
ATOM 1355 N N . HIS A 1 169 ? -12.208 -9.853 18.438 1.00 97.25 169 HIS A N 1
ATOM 1356 C CA . HIS A 1 169 ? -12.424 -11.270 18.734 1.00 97.25 169 HIS A CA 1
ATOM 1357 C C . HIS A 1 169 ? -11.478 -11.816 19.813 1.00 97.25 169 HIS A C 1
ATOM 1359 O O . HIS A 1 169 ? -11.817 -12.766 20.515 1.00 97.25 169 HIS A O 1
ATOM 1365 N N . THR A 1 170 ? -10.303 -11.207 19.977 1.00 96.56 170 THR A N 1
ATOM 1366 C CA . THR A 1 170 ? -9.349 -11.553 21.042 1.00 96.56 170 THR A CA 1
ATOM 1367 C C . THR A 1 170 ? -9.608 -10.801 22.352 1.00 96.56 170 THR A C 1
ATOM 1369 O O . THR A 1 170 ? -8.853 -10.981 23.303 1.00 96.56 170 THR A O 1
ATOM 1372 N N . GLY A 1 171 ? -10.693 -10.019 22.433 1.00 95.25 171 GLY A N 1
ATOM 1373 C CA . GLY A 1 171 ? -11.122 -9.306 23.642 1.00 95.25 171 GLY A CA 1
ATOM 1374 C C . GLY A 1 171 ? -10.782 -7.815 23.665 1.00 95.25 171 GLY A C 1
ATOM 1375 O O . GLY A 1 171 ? -11.007 -7.162 24.679 1.00 95.25 171 GLY A O 1
ATOM 1376 N N . GLY A 1 172 ? -10.248 -7.265 22.572 1.00 95.44 172 GLY A N 1
ATOM 1377 C CA . GLY A 1 172 ? -10.001 -5.833 22.432 1.00 95.44 172 GLY A CA 1
ATOM 1378 C C . GLY A 1 172 ? -11.291 -5.011 22.349 1.00 95.44 172 GLY A C 1
ATOM 1379 O O . GLY A 1 172 ? -12.322 -5.488 21.872 1.00 95.44 172 GLY A O 1
ATOM 1380 N N . THR A 1 173 ? -11.229 -3.754 22.787 1.00 94.88 173 THR A N 1
ATOM 1381 C CA . THR A 1 173 ? -12.352 -2.805 22.756 1.00 94.88 173 THR A CA 1
ATOM 1382 C C . THR A 1 173 ? -11.913 -1.465 22.170 1.00 94.88 173 THR A C 1
ATOM 1384 O O . THR A 1 173 ? -10.734 -1.126 22.193 1.00 94.88 173 THR A O 1
ATOM 1387 N N . TYR A 1 174 ? -12.852 -0.728 21.577 1.00 94.00 174 TYR A N 1
ATOM 1388 C CA . TYR A 1 174 ? -12.597 0.602 21.023 1.00 94.00 174 TYR A CA 1
ATOM 1389 C C . TYR A 1 174 ? -13.171 1.671 21.967 1.00 94.00 174 TYR A C 1
ATOM 1391 O O . TYR A 1 174 ? -14.324 1.513 22.381 1.00 94.00 174 TYR A O 1
ATOM 1399 N N . PRO A 1 175 ? -12.443 2.760 22.272 1.00 94.81 175 PRO A N 1
ATOM 1400 C CA . PRO A 1 175 ? -11.043 3.022 21.920 1.00 94.81 175 PRO A CA 1
ATOM 1401 C C . PRO A 1 175 ? -10.068 2.064 22.626 1.00 94.81 175 PRO A C 1
ATOM 1403 O O . PRO A 1 175 ? -10.374 1.524 23.685 1.00 94.81 175 PRO A O 1
ATOM 1406 N N . PHE A 1 176 ? -8.887 1.860 22.033 1.00 94.12 176 PHE A N 1
ATOM 1407 C CA . PHE A 1 176 ? -7.830 1.039 22.625 1.00 94.12 176 PHE A CA 1
ATOM 1408 C C . PHE A 1 176 ? -7.400 1.604 23.979 1.00 94.12 176 PHE A C 1
ATOM 1410 O O . PHE A 1 176 ? -6.848 2.701 24.061 1.00 94.12 176 PHE A O 1
ATOM 1417 N N . GLN A 1 177 ? -7.599 0.800 25.017 1.00 92.44 177 GLN A N 1
ATOM 1418 C CA . GLN A 1 177 ? -7.177 1.071 26.383 1.00 92.44 177 GLN A CA 1
ATOM 1419 C C . GLN A 1 177 ? -6.235 -0.035 26.836 1.00 92.44 177 GLN A C 1
ATOM 1421 O O . GLN A 1 177 ? -6.437 -1.205 26.507 1.00 92.44 177 GLN A O 1
ATOM 1426 N N . ALA A 1 178 ? -5.200 0.335 27.584 1.00 90.44 178 ALA A N 1
ATOM 1427 C CA . ALA A 1 178 ? -4.260 -0.622 28.140 1.00 90.44 178 ALA A CA 1
ATOM 1428 C C . ALA A 1 178 ? -3.905 -0.239 29.574 1.00 90.44 178 ALA A C 1
ATOM 1430 O O . ALA A 1 178 ? -3.100 0.667 29.801 1.00 90.44 178 ALA A O 1
ATOM 1431 N N . ASN A 1 179 ? -4.515 -0.940 30.527 1.00 88.75 179 ASN A N 1
ATOM 1432 C CA . ASN A 1 179 ? -4.230 -0.790 31.951 1.00 88.75 179 ASN A CA 1
ATOM 1433 C C . ASN A 1 179 ? -3.217 -1.848 32.406 1.00 88.75 179 ASN A C 1
ATOM 1435 O O . ASN A 1 179 ? -2.297 -1.535 33.161 1.00 88.75 179 ASN A O 1
ATOM 1439 N N . ASP A 1 180 ? -3.344 -3.069 31.880 1.00 91.62 180 ASP A N 1
ATOM 1440 C CA . ASP A 1 180 ? -2.476 -4.205 32.177 1.00 91.62 180 ASP A CA 1
ATOM 1441 C C . ASP A 1 180 ? -1.732 -4.704 30.930 1.00 91.62 180 ASP A C 1
ATOM 1443 O O . ASP A 1 180 ? -2.138 -4.480 29.791 1.00 91.62 180 ASP A O 1
ATOM 1447 N N . LEU A 1 181 ? -0.646 -5.464 31.126 1.00 88.75 181 LEU A N 1
ATOM 1448 C CA . LEU A 1 181 ? 0.088 -6.103 30.018 1.00 88.75 181 LEU A CA 1
ATOM 1449 C C . LEU A 1 181 ? -0.786 -7.066 29.197 1.00 88.75 181 LEU A C 1
ATOM 1451 O O . LEU A 1 181 ? -0.520 -7.274 28.015 1.00 88.75 181 LEU A O 1
ATOM 1455 N N . ALA A 1 182 ? -1.824 -7.647 29.803 1.00 92.19 182 ALA A N 1
ATOM 1456 C CA . ALA A 1 182 ? -2.756 -8.531 29.110 1.00 92.19 182 ALA A CA 1
ATOM 1457 C C . ALA A 1 182 ? -3.593 -7.789 28.052 1.00 92.19 182 ALA A C 1
ATOM 1459 O O . ALA A 1 182 ? -3.885 -8.366 27.005 1.00 92.19 182 ALA A O 1
ATOM 1460 N N . ASP A 1 183 ? -3.886 -6.502 28.262 1.00 91.00 183 ASP A N 1
ATOM 1461 C CA . ASP A 1 183 ? -4.683 -5.674 27.342 1.00 91.00 183 ASP A CA 1
ATOM 1462 C C . ASP A 1 183 ? -3.951 -5.402 26.016 1.00 91.00 183 ASP A C 1
ATOM 1464 O O . ASP A 1 183 ? -4.555 -5.058 24.999 1.00 91.00 183 ASP A O 1
ATOM 1468 N N . TRP A 1 184 ? -2.632 -5.616 25.993 1.00 92.81 184 TRP A N 1
ATOM 1469 C CA . TRP A 1 184 ? -1.817 -5.505 24.787 1.00 92.81 184 TRP A CA 1
ATOM 1470 C C . TRP A 1 184 ? -1.932 -6.731 23.877 1.00 92.81 184 TRP A C 1
ATOM 1472 O O . TRP A 1 184 ? -1.664 -6.619 22.680 1.00 92.81 184 TRP A O 1
ATOM 1482 N N . LEU A 1 185 ? -2.333 -7.900 24.395 1.00 94.44 185 LEU A N 1
ATOM 1483 C CA . LEU A 1 185 ? -2.398 -9.137 23.606 1.00 94.44 185 LEU A CA 1
ATOM 1484 C C . LEU A 1 185 ? -3.333 -9.018 22.390 1.00 94.44 185 LEU A C 1
ATOM 1486 O O . LEU A 1 185 ? -2.887 -9.362 21.291 1.00 94.44 185 LEU A O 1
ATOM 1490 N N . PRO A 1 186 ? -4.571 -8.496 22.513 1.00 95.50 186 PRO A N 1
ATOM 1491 C CA . PRO A 1 186 ? -5.443 -8.292 21.358 1.00 95.50 186 PRO A CA 1
ATOM 1492 C C . PRO A 1 186 ? -4.822 -7.390 20.288 1.00 95.50 186 PRO A C 1
ATOM 1494 O O . PRO A 1 186 ? -4.893 -7.672 19.090 1.00 95.50 186 PRO A O 1
ATOM 1497 N N . ALA A 1 187 ? -4.158 -6.318 20.722 1.00 93.31 187 ALA A N 1
ATOM 1498 C CA . ALA A 1 187 ? -3.456 -5.384 19.849 1.00 93.31 187 ALA A CA 1
ATOM 1499 C C . ALA A 1 187 ? -2.294 -6.053 19.096 1.00 93.31 187 ALA A C 1
ATOM 1501 O O . ALA A 1 187 ? -2.135 -5.851 17.889 1.00 93.31 187 ALA A O 1
ATOM 1502 N N . VAL A 1 188 ? -1.515 -6.896 19.778 1.00 91.88 188 VAL A N 1
ATOM 1503 C CA . VAL A 1 188 ? -0.428 -7.671 19.163 1.00 91.88 188 VAL A CA 1
ATOM 1504 C C . VAL A 1 188 ? -0.976 -8.660 18.132 1.00 91.88 188 VAL A C 1
ATOM 1506 O O . VAL A 1 188 ? -0.441 -8.740 17.025 1.00 91.88 188 VAL A O 1
ATOM 1509 N N . TRP A 1 189 ? -2.069 -9.368 18.433 1.00 94.44 189 TRP A N 1
ATOM 1510 C CA . TRP A 1 189 ? -2.708 -10.271 17.468 1.00 94.44 189 TRP A CA 1
ATOM 1511 C C . TRP A 1 189 ? -3.244 -9.532 16.242 1.00 94.44 189 TRP A C 1
ATOM 1513 O O . TRP A 1 189 ? -3.017 -9.969 15.112 1.00 94.44 189 TRP A O 1
ATOM 1523 N N . SER A 1 190 ? -3.884 -8.382 16.451 1.00 94.56 190 SER A N 1
ATOM 1524 C CA . SER A 1 190 ? -4.331 -7.494 15.374 1.00 94.56 190 SER A CA 1
ATOM 1525 C C . SER A 1 190 ? -3.177 -7.069 14.466 1.00 94.56 190 SER A C 1
ATOM 1527 O O . SER A 1 190 ? -3.311 -7.033 13.245 1.00 94.56 190 SER A O 1
ATOM 1529 N N . PHE A 1 191 ? -2.024 -6.763 15.050 1.00 90.69 191 PHE A N 1
ATOM 1530 C CA . PHE A 1 191 ? -0.821 -6.371 14.325 1.00 90.69 191 PHE A CA 1
ATOM 1531 C C . PHE A 1 191 ? -0.179 -7.529 13.544 1.00 90.69 191 PHE A C 1
ATOM 1533 O O . PHE A 1 191 ? 0.264 -7.350 12.404 1.00 90.69 191 PHE A O 1
ATOM 1540 N N . LEU A 1 192 ? -0.167 -8.736 14.117 1.00 91.00 192 LEU A N 1
ATOM 1541 C CA . LEU A 1 192 ? 0.265 -9.934 13.399 1.00 91.00 192 LEU A CA 1
ATOM 1542 C C . LEU A 1 192 ? -0.658 -10.219 12.210 1.00 91.00 192 LEU A C 1
ATOM 1544 O O . LEU A 1 192 ? -0.169 -10.533 11.123 1.00 91.00 192 LEU A O 1
ATOM 1548 N N . ALA A 1 193 ? -1.972 -10.043 12.372 1.00 92.94 193 ALA A N 1
ATOM 1549 C CA . ALA A 1 193 ? -2.926 -10.142 11.270 1.00 92.94 193 ALA A CA 1
ATOM 1550 C C . ALA A 1 193 ? -2.643 -9.084 10.188 1.00 92.94 193 ALA A C 1
ATOM 1552 O O . ALA A 1 193 ? -2.497 -9.435 9.017 1.00 92.94 193 ALA A O 1
ATOM 1553 N N . LEU A 1 194 ? -2.452 -7.819 10.579 1.00 91.00 194 LEU A N 1
ATOM 1554 C CA . LEU A 1 194 ? -2.089 -6.718 9.675 1.00 91.00 194 LEU A CA 1
ATOM 1555 C C . LEU A 1 194 ? -0.820 -7.022 8.858 1.00 91.00 194 LEU A C 1
ATOM 1557 O O . LEU A 1 194 ? -0.747 -6.662 7.688 1.00 91.00 194 LEU A O 1
ATOM 1561 N N . SER A 1 195 ? 0.154 -7.724 9.444 1.00 88.06 195 SER A N 1
ATOM 1562 C CA . SER A 1 195 ? 1.419 -8.068 8.777 1.00 88.06 195 SER A CA 1
ATOM 1563 C C . SER A 1 195 ? 1.339 -9.333 7.909 1.00 88.06 195 SER A C 1
ATOM 1565 O O . SER A 1 195 ? 2.082 -9.466 6.939 1.00 88.06 195 SER A O 1
ATOM 1567 N N . THR A 1 196 ? 0.457 -10.280 8.240 1.00 88.44 196 THR A N 1
ATOM 1568 C CA . THR A 1 196 ? 0.387 -11.599 7.575 1.00 88.44 196 THR A CA 1
ATOM 1569 C C . THR A 1 196 ? -0.679 -11.678 6.487 1.00 88.44 196 THR A C 1
ATOM 1571 O O . THR A 1 196 ? -0.452 -12.309 5.456 1.00 88.44 196 THR A O 1
ATOM 1574 N N . VAL A 1 197 ? -1.822 -11.014 6.661 1.00 90.88 197 VAL A N 1
ATOM 1575 C CA . VAL A 1 197 ? -2.928 -11.030 5.691 1.00 90.88 197 VAL A CA 1
ATOM 1576 C C . VAL A 1 197 ? -2.519 -10.474 4.319 1.00 90.88 197 VAL A C 1
ATOM 1578 O O . VAL A 1 197 ? -2.865 -11.110 3.320 1.00 90.88 197 VAL A O 1
ATOM 1581 N N . PRO A 1 198 ? -1.736 -9.376 4.206 1.00 88.00 198 PRO A N 1
ATOM 1582 C CA . PRO A 1 198 ? -1.250 -8.912 2.908 1.00 88.00 198 PRO A CA 1
ATOM 1583 C C . PRO A 1 198 ? -0.465 -9.983 2.154 1.00 88.00 198 PRO A C 1
ATOM 1585 O O . PRO A 1 198 ? -0.607 -10.088 0.940 1.00 88.00 198 PRO A O 1
ATOM 1588 N N . LEU A 1 199 ? 0.309 -10.825 2.852 1.00 85.62 199 LEU A N 1
ATOM 1589 C CA . LEU A 1 199 ? 1.040 -11.914 2.205 1.00 85.62 199 LEU A CA 1
ATOM 1590 C C . LEU A 1 199 ? 0.083 -12.878 1.514 1.00 85.62 199 LEU A C 1
ATOM 1592 O O . LEU A 1 199 ? 0.319 -13.243 0.370 1.00 85.62 199 LEU A O 1
ATOM 1596 N N . LEU A 1 200 ? -1.012 -13.254 2.177 1.00 87.88 200 LEU A N 1
ATOM 1597 C CA . LEU A 1 200 ? -2.007 -14.163 1.609 1.00 87.88 200 LEU A CA 1
ATOM 1598 C C . LEU A 1 200 ? -2.708 -13.546 0.395 1.00 87.88 200 LEU A C 1
ATOM 1600 O O . LEU A 1 200 ? -2.894 -14.225 -0.615 1.00 87.88 200 LEU A O 1
ATOM 1604 N N . ILE A 1 201 ? -3.056 -12.260 0.479 1.00 88.56 201 ILE A N 1
ATOM 1605 C CA . ILE A 1 201 ? -3.763 -11.552 -0.594 1.00 88.56 201 ILE A CA 1
ATOM 1606 C C . ILE A 1 201 ? -2.852 -11.346 -1.816 1.00 88.56 201 ILE A C 1
ATOM 1608 O O . ILE A 1 201 ? -3.255 -11.624 -2.947 1.00 88.56 201 ILE A O 1
ATOM 1612 N N . TYR A 1 202 ? -1.610 -10.906 -1.603 1.00 84.56 202 TYR A N 1
ATOM 1613 C CA . TYR A 1 202 ? -0.674 -10.594 -2.685 1.00 84.56 202 TYR A CA 1
ATOM 1614 C C . TYR A 1 202 ? 0.108 -11.806 -3.208 1.00 84.56 202 TYR A C 1
ATOM 1616 O O . TYR A 1 202 ? 0.733 -11.706 -4.268 1.00 84.56 202 TYR A O 1
ATOM 1624 N N . PHE A 1 203 ? 0.060 -12.960 -2.532 1.00 84.31 203 PHE A N 1
ATOM 1625 C CA . PHE A 1 203 ? 0.794 -14.157 -2.950 1.00 84.31 203 PHE A CA 1
ATOM 1626 C C . PHE A 1 203 ? 0.442 -14.597 -4.376 1.00 84.31 203 PHE A C 1
ATOM 1628 O O . PHE A 1 203 ? 1.318 -14.686 -5.236 1.00 84.31 203 PHE A O 1
ATOM 1635 N N . LEU A 1 204 ? -0.846 -14.840 -4.643 1.00 84.25 204 LEU A N 1
ATOM 1636 C CA . LEU A 1 204 ? -1.322 -15.308 -5.948 1.00 84.25 204 LEU A CA 1
ATOM 1637 C C . LEU A 1 204 ? -1.002 -14.346 -7.104 1.00 84.25 204 LEU A C 1
ATOM 1639 O O . LEU A 1 204 ? -0.452 -14.816 -8.105 1.00 84.25 204 LEU A O 1
ATOM 1643 N N . PRO A 1 205 ? -1.295 -13.031 -7.021 1.00 84.38 205 PRO A N 1
ATOM 1644 C CA . PRO A 1 205 ? -0.971 -12.122 -8.115 1.00 84.38 205 PRO A CA 1
ATOM 1645 C C . PRO A 1 205 ? 0.543 -11.974 -8.317 1.00 84.38 205 PRO A C 1
ATOM 1647 O O . PRO A 1 205 ? 0.997 -12.023 -9.460 1.00 84.38 205 PRO A O 1
ATOM 1650 N N . THR A 1 206 ? 1.342 -11.909 -7.245 1.00 80.69 206 THR A N 1
ATOM 1651 C CA . THR A 1 206 ? 2.809 -11.805 -7.367 1.00 80.69 206 THR A CA 1
ATOM 1652 C C . THR A 1 206 ? 3.411 -13.058 -8.000 1.00 80.69 206 THR A C 1
ATOM 1654 O O . THR A 1 206 ? 4.273 -12.986 -8.880 1.00 80.69 206 THR A O 1
ATOM 1657 N N . TRP A 1 207 ? 2.919 -14.234 -7.611 1.00 81.62 207 TRP A N 1
ATOM 1658 C CA . TRP A 1 207 ? 3.346 -15.487 -8.218 1.00 81.62 207 TRP A CA 1
ATOM 1659 C C . TRP A 1 207 ? 2.928 -15.589 -9.693 1.00 81.62 207 TRP A C 1
ATOM 1661 O O . TRP A 1 207 ? 3.719 -15.989 -10.546 1.00 81.62 207 TRP A O 1
ATOM 1671 N N . SER A 1 208 ? 1.708 -15.166 -10.028 1.00 80.88 208 SER A N 1
ATOM 1672 C CA . SER A 1 208 ? 1.250 -15.112 -11.421 1.00 80.88 208 SER A CA 1
ATOM 1673 C C . SER A 1 208 ? 2.160 -14.229 -12.282 1.00 80.88 208 SER A C 1
ATOM 1675 O O . SER A 1 208 ? 2.556 -14.633 -13.375 1.00 80.88 208 SER A O 1
ATOM 1677 N N . VAL A 1 209 ? 2.542 -13.053 -11.780 1.00 78.69 209 VAL A N 1
ATOM 1678 C CA . VAL A 1 209 ? 3.397 -12.095 -12.499 1.00 78.69 209 VAL A CA 1
ATOM 1679 C C . VAL A 1 209 ? 4.820 -12.617 -12.685 1.00 78.69 209 VAL A C 1
ATOM 1681 O O . VAL A 1 209 ? 5.372 -12.492 -13.774 1.00 78.69 209 VAL A O 1
ATOM 1684 N N . THR A 1 210 ? 5.396 -13.262 -11.672 1.00 76.88 210 THR A N 1
ATOM 1685 C CA . THR A 1 210 ? 6.748 -13.848 -11.769 1.00 76.88 210 THR A CA 1
ATOM 1686 C C . THR A 1 210 ? 6.823 -15.000 -12.775 1.00 76.88 210 THR A C 1
ATOM 1688 O O . THR A 1 210 ? 7.764 -15.079 -13.563 1.00 76.88 210 THR A O 1
ATOM 1691 N N . ILE A 1 211 ? 5.786 -15.846 -12.853 1.00 78.31 211 ILE A N 1
ATOM 1692 C CA . ILE A 1 211 ? 5.689 -16.860 -13.918 1.00 78.31 211 ILE A CA 1
ATOM 1693 C C . ILE A 1 211 ? 5.603 -16.188 -15.297 1.00 78.31 211 ILE A C 1
ATOM 1695 O O . ILE A 1 211 ? 6.237 -16.646 -16.248 1.00 78.31 211 ILE A O 1
ATOM 1699 N N . GLN A 1 212 ? 4.827 -15.107 -15.422 1.00 72.44 212 GLN A N 1
ATOM 1700 C CA . GLN A 1 212 ? 4.663 -14.385 -16.688 1.00 72.44 212 GLN A CA 1
ATOM 1701 C C . GLN A 1 212 ? 5.936 -13.670 -17.151 1.00 72.44 212 GLN A C 1
ATOM 1703 O O . GLN A 1 212 ? 6.143 -13.560 -18.360 1.00 72.44 212 GLN A O 1
ATOM 1708 N N . SER A 1 213 ? 6.779 -13.214 -16.222 1.00 69.62 213 SER A N 1
ATOM 1709 C CA . SER A 1 213 ? 8.077 -12.602 -16.525 1.00 69.62 213 SER A CA 1
ATOM 1710 C C . SER A 1 213 ? 9.184 -13.627 -16.801 1.00 69.62 213 SER A C 1
ATOM 1712 O O . SER A 1 213 ? 10.316 -13.243 -17.086 1.00 69.62 213 SER A O 1
ATOM 1714 N N . GLY A 1 214 ? 8.877 -14.929 -16.738 1.00 72.94 214 GLY A N 1
ATOM 1715 C CA . GLY A 1 214 ? 9.843 -15.999 -16.992 1.00 72.94 214 GLY A CA 1
ATOM 1716 C C . GLY A 1 214 ? 10.900 -16.154 -15.897 1.00 72.94 214 GLY A C 1
ATOM 1717 O O . GLY A 1 214 ? 11.872 -16.879 -16.100 1.00 72.94 214 GLY A O 1
ATOM 1718 N N . GLN A 1 215 ? 10.721 -15.503 -14.743 1.00 68.69 215 GLN A N 1
ATOM 1719 C CA . GLN A 1 215 ? 11.640 -15.605 -13.614 1.00 68.69 215 GLN A CA 1
ATOM 1720 C C . GLN A 1 215 ? 11.050 -16.525 -12.537 1.00 68.69 215 GLN A C 1
ATOM 1722 O O . GLN A 1 215 ? 10.074 -16.151 -11.881 1.00 68.69 215 GLN A O 1
ATOM 1727 N N . PRO A 1 216 ? 11.601 -17.737 -12.328 1.00 68.81 216 PRO A N 1
ATOM 1728 C CA . PRO A 1 216 ? 11.120 -18.605 -11.265 1.00 68.81 216 PRO A CA 1
ATOM 1729 C C . PRO A 1 216 ? 11.383 -17.953 -9.902 1.00 68.81 216 PRO A C 1
ATOM 1731 O O . PRO A 1 216 ? 12.491 -17.499 -9.620 1.00 68.81 216 PRO A O 1
ATOM 1734 N N . LEU A 1 217 ? 10.365 -17.934 -9.039 1.00 70.00 217 LEU A N 1
ATOM 1735 C CA . LEU A 1 217 ? 10.521 -17.541 -7.640 1.00 70.00 217 LEU A CA 1
ATOM 1736 C C . LEU A 1 217 ? 11.431 -18.553 -6.936 1.00 70.00 217 LEU A C 1
ATOM 1738 O O . LEU A 1 217 ? 10.994 -19.643 -6.567 1.00 70.00 217 LEU A O 1
ATOM 1742 N N . ASN A 1 218 ? 12.700 -18.196 -6.749 1.00 75.69 218 ASN A N 1
ATOM 1743 C CA . ASN A 1 218 ? 13.582 -18.932 -5.853 1.00 75.69 218 ASN A CA 1
ATOM 1744 C C . ASN A 1 218 ? 13.121 -18.714 -4.398 1.00 75.69 218 ASN A C 1
ATOM 1746 O O . ASN A 1 218 ? 12.597 -17.652 -4.055 1.00 75.69 218 ASN A O 1
ATOM 1750 N N . GLN A 1 219 ? 13.348 -19.697 -3.525 1.00 76.81 219 GLN A N 1
ATOM 1751 C CA . GLN A 1 219 ? 13.016 -19.625 -2.101 1.00 76.81 219 GLN A CA 1
ATOM 1752 C C . GLN A 1 219 ? 13.629 -18.384 -1.436 1.00 76.81 219 GLN A C 1
ATOM 1754 O O . GLN A 1 219 ? 12.973 -17.737 -0.625 1.00 76.81 219 GLN A O 1
ATOM 1759 N N . GLN A 1 220 ? 14.854 -18.011 -1.817 1.00 78.25 220 GLN A N 1
ATOM 1760 C CA . GLN A 1 220 ? 15.514 -16.804 -1.315 1.00 78.25 220 GLN A CA 1
ATOM 1761 C C . GLN A 1 220 ? 14.778 -15.525 -1.735 1.00 78.25 220 GLN A C 1
ATOM 1763 O O . GLN A 1 220 ? 14.500 -14.676 -0.895 1.00 78.25 220 GLN A O 1
ATOM 1768 N N . THR A 1 221 ? 14.417 -15.408 -3.012 1.00 72.50 221 THR A N 1
ATOM 1769 C CA . THR A 1 221 ? 13.668 -14.270 -3.562 1.00 72.50 221 THR A CA 1
ATOM 1770 C C . THR A 1 221 ? 12.290 -14.148 -2.912 1.00 72.50 221 THR A C 1
ATOM 1772 O O . THR A 1 221 ? 11.852 -13.054 -2.567 1.00 72.50 221 THR A O 1
ATOM 1775 N N . PHE A 1 222 ? 11.628 -15.283 -2.678 1.00 76.19 222 PHE A N 1
ATOM 1776 C CA . PHE A 1 222 ? 10.365 -15.337 -1.953 1.00 76.19 222 PHE A CA 1
ATOM 1777 C C . PHE A 1 222 ? 10.519 -14.881 -0.496 1.00 76.19 222 PHE A C 1
ATOM 1779 O O . PHE A 1 222 ? 9.749 -14.044 -0.035 1.00 76.19 222 PHE A O 1
ATOM 1786 N N . LEU A 1 223 ? 11.536 -15.371 0.220 1.00 78.62 223 LEU A N 1
ATOM 1787 C CA . LEU A 1 223 ? 11.811 -14.957 1.599 1.00 78.62 223 LEU A CA 1
ATOM 1788 C C . LEU A 1 223 ? 12.193 -13.479 1.701 1.00 78.62 223 LEU A C 1
ATOM 1790 O O . LEU A 1 223 ? 11.805 -12.834 2.667 1.00 78.62 223 LEU A O 1
ATOM 1794 N N . GLN A 1 224 ? 12.908 -12.928 0.721 1.00 75.75 224 GLN A N 1
ATOM 1795 C CA . GLN A 1 224 ? 13.212 -11.497 0.664 1.00 75.75 224 GLN A CA 1
ATOM 1796 C C . GLN A 1 224 ? 11.950 -10.662 0.442 1.00 75.75 224 GLN A C 1
ATOM 1798 O O . GLN A 1 224 ? 11.764 -9.666 1.133 1.00 75.75 224 GLN A O 1
ATOM 1803 N N . LEU A 1 225 ? 11.071 -11.090 -0.470 1.00 74.31 225 LEU A N 1
ATOM 1804 C CA . LEU A 1 225 ? 9.800 -10.425 -0.762 1.00 74.31 225 LEU A CA 1
ATOM 1805 C C . LEU A 1 225 ? 8.835 -10.463 0.439 1.00 74.31 225 LEU A C 1
ATOM 1807 O O . LEU A 1 225 ? 8.217 -9.461 0.787 1.00 74.31 225 LEU A O 1
ATOM 1811 N N . VAL A 1 226 ? 8.706 -11.626 1.080 1.00 76.69 226 VAL A N 1
ATOM 1812 C CA . VAL A 1 226 ? 7.880 -11.799 2.284 1.00 76.69 226 VAL A CA 1
ATOM 1813 C C . VAL A 1 226 ? 8.493 -11.038 3.454 1.00 76.69 226 VAL A C 1
ATOM 1815 O O . VAL A 1 226 ? 7.807 -10.286 4.144 1.00 76.69 226 VAL A O 1
ATOM 1818 N N . GLY A 1 227 ? 9.797 -11.219 3.659 1.00 79.00 227 GLY A N 1
ATOM 1819 C CA . GLY A 1 227 ? 10.549 -10.602 4.738 1.00 79.00 227 GLY A CA 1
ATOM 1820 C C . GLY A 1 227 ? 10.487 -9.086 4.673 1.00 79.00 227 GLY A C 1
ATOM 1821 O O . GLY A 1 227 ? 10.284 -8.462 5.704 1.00 79.00 227 GLY A O 1
ATOM 1822 N N . SER A 1 228 ? 10.575 -8.483 3.488 1.00 73.56 228 SER A N 1
ATOM 1823 C CA . SER A 1 228 ? 10.491 -7.032 3.348 1.00 73.56 228 SER A CA 1
ATOM 1824 C C . SER A 1 228 ? 9.114 -6.467 3.681 1.00 73.56 228 SER A C 1
ATOM 1826 O O . SER A 1 228 ? 9.026 -5.516 4.456 1.00 73.56 228 SER A O 1
ATOM 1828 N N . GLY A 1 229 ? 8.041 -7.061 3.151 1.00 73.44 229 GLY A N 1
ATOM 1829 C CA . GLY A 1 229 ? 6.675 -6.605 3.419 1.00 73.44 229 GLY A CA 1
ATOM 1830 C C . GLY A 1 229 ? 6.302 -6.733 4.898 1.00 73.44 229 GLY A C 1
ATOM 1831 O O . GLY A 1 229 ? 5.747 -5.804 5.494 1.00 73.44 229 GLY A O 1
ATOM 1832 N N . VAL A 1 230 ? 6.680 -7.859 5.513 1.00 80.38 230 VAL A N 1
ATOM 1833 C CA . VAL A 1 230 ? 6.470 -8.092 6.945 1.00 80.38 230 VAL A CA 1
ATOM 1834 C C . VAL A 1 230 ? 7.325 -7.142 7.769 1.00 80.38 230 VAL A C 1
ATOM 1836 O O . VAL A 1 230 ? 6.787 -6.453 8.624 1.00 80.38 230 VAL A O 1
ATOM 1839 N N . LEU A 1 231 ? 8.630 -7.048 7.504 1.00 80.62 231 LEU A N 1
ATOM 1840 C CA . LEU A 1 231 ? 9.541 -6.219 8.295 1.00 80.62 231 LEU A CA 1
ATOM 1841 C C . LEU A 1 231 ? 9.110 -4.750 8.295 1.00 80.62 231 LEU A C 1
ATOM 1843 O O . LEU A 1 231 ? 9.140 -4.113 9.342 1.00 80.62 231 LEU A O 1
ATOM 1847 N N . LEU A 1 232 ? 8.653 -4.217 7.159 1.00 77.88 232 LEU A N 1
ATOM 1848 C CA . LEU A 1 232 ? 8.179 -2.832 7.083 1.00 77.88 232 LEU A CA 1
ATOM 1849 C C . LEU A 1 232 ? 6.907 -2.596 7.896 1.00 77.88 232 LEU A C 1
ATOM 1851 O O . LEU A 1 232 ? 6.800 -1.595 8.613 1.00 77.88 232 LEU A O 1
ATOM 1855 N N . SER A 1 233 ? 5.970 -3.539 7.836 1.00 79.56 233 SER A N 1
ATOM 1856 C CA . SER A 1 233 ? 4.767 -3.504 8.670 1.00 79.56 233 SER A CA 1
ATOM 1857 C C . SER A 1 233 ? 5.142 -3.600 10.151 1.00 79.56 233 SER A C 1
ATOM 1859 O O . SER A 1 233 ? 4.661 -2.814 10.970 1.00 79.56 233 SER A O 1
ATOM 1861 N N . LEU A 1 234 ? 6.090 -4.485 10.481 1.00 81.69 234 LEU A N 1
ATOM 1862 C CA . LEU A 1 23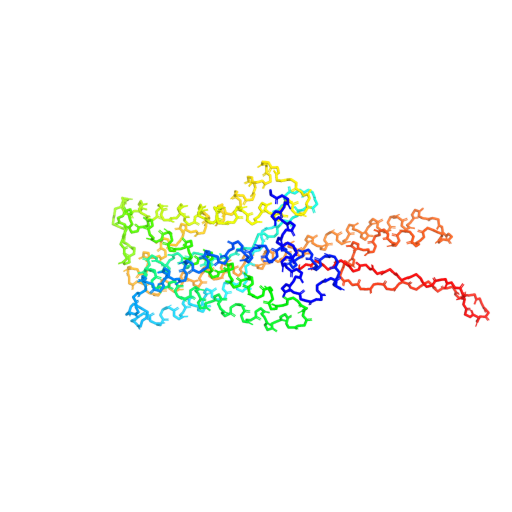4 ? 6.565 -4.695 11.842 1.00 81.69 234 LEU A CA 1
ATOM 1863 C C . LEU A 1 234 ? 7.334 -3.498 12.412 1.00 81.69 234 LEU A C 1
ATOM 1865 O O . LEU A 1 234 ? 7.318 -3.284 13.619 1.00 81.69 234 LEU A O 1
ATOM 1869 N N . LEU A 1 235 ? 8.007 -2.721 11.565 1.00 82.38 235 LEU A N 1
ATOM 1870 C CA . LEU A 1 235 ? 8.746 -1.532 11.985 1.00 82.38 235 LEU A CA 1
ATOM 1871 C C . LEU A 1 235 ? 7.824 -0.358 12.310 1.00 82.38 235 LEU A C 1
ATOM 1873 O O . LEU A 1 235 ? 8.162 0.461 13.156 1.00 82.38 235 LEU A O 1
ATOM 1877 N N . THR A 1 236 ? 6.684 -0.245 11.632 1.00 82.19 236 THR A N 1
ATOM 1878 C CA . THR A 1 236 ? 5.840 0.958 11.707 1.00 82.19 236 THR A CA 1
ATOM 1879 C C . THR A 1 236 ? 4.638 0.778 12.621 1.00 82.19 236 THR A C 1
ATOM 1881 O O . THR A 1 236 ? 4.325 1.675 13.405 1.00 82.19 236 THR A O 1
ATOM 1884 N N . ALA A 1 237 ? 3.976 -0.377 12.574 1.00 79.19 237 ALA A N 1
ATOM 1885 C CA . ALA A 1 237 ? 2.716 -0.551 13.280 1.00 79.19 237 ALA A CA 1
ATOM 1886 C C . ALA A 1 237 ? 2.796 -0.710 14.819 1.00 79.19 237 ALA A C 1
ATOM 1888 O O . ALA A 1 237 ? 1.802 -0.358 15.454 1.00 79.19 237 ALA A O 1
ATOM 1889 N N . PRO A 1 238 ? 3.921 -1.068 15.485 1.00 85.56 238 PRO A N 1
ATOM 1890 C CA . PRO A 1 238 ? 3.989 -0.998 16.950 1.00 85.56 238 PRO A CA 1
ATOM 1891 C C . PRO A 1 238 ? 3.817 0.430 17.478 1.00 85.56 238 PRO A C 1
ATOM 1893 O O . PRO A 1 238 ? 3.271 0.628 18.559 1.00 85.56 238 PRO A O 1
ATOM 1896 N N . PHE A 1 239 ? 4.227 1.435 16.699 1.00 89.94 239 PHE A N 1
ATOM 1897 C CA . PHE A 1 239 ? 4.090 2.845 17.065 1.00 89.94 239 PHE A CA 1
ATOM 1898 C C . PHE A 1 239 ? 2.648 3.360 16.966 1.00 89.94 239 PHE A C 1
ATOM 1900 O O . PHE A 1 239 ? 2.341 4.413 17.525 1.00 89.94 239 PHE A O 1
ATOM 1907 N N . ALA A 1 240 ? 1.748 2.610 16.323 1.00 92.81 240 ALA A N 1
ATOM 1908 C CA . ALA A 1 240 ? 0.332 2.950 16.290 1.00 92.81 240 ALA A CA 1
ATOM 1909 C C . ALA A 1 240 ? -0.335 2.799 17.668 1.00 92.81 240 ALA A C 1
ATOM 1911 O O . ALA A 1 240 ? -1.263 3.551 17.970 1.00 92.81 240 ALA A O 1
ATOM 1912 N N . LEU A 1 241 ? 0.152 1.867 18.506 1.00 93.25 241 LEU A N 1
ATOM 1913 C CA . LEU A 1 241 ? -0.412 1.578 19.831 1.00 93.25 241 LEU A CA 1
ATOM 1914 C C . LEU A 1 241 ? -0.185 2.726 20.828 1.00 93.25 241 LEU A C 1
ATOM 1916 O O . LEU A 1 241 ? -1.176 3.235 21.352 1.00 93.25 241 LEU A O 1
ATOM 1920 N N . PRO A 1 242 ? 1.052 3.224 21.055 1.00 92.75 242 PRO A N 1
ATOM 1921 C CA . PRO A 1 242 ? 1.253 4.412 21.881 1.00 92.75 242 PRO A CA 1
ATOM 1922 C C . PRO A 1 242 ? 0.493 5.630 21.355 1.00 92.75 242 PRO A C 1
ATOM 1924 O O . PRO A 1 242 ? -0.029 6.408 22.146 1.00 92.75 242 PRO A O 1
ATOM 1927 N N . LEU A 1 243 ? 0.403 5.797 20.030 1.00 94.56 243 LEU A N 1
ATOM 1928 C CA . LEU A 1 243 ? -0.312 6.927 19.442 1.00 94.56 243 LEU A CA 1
ATOM 1929 C C . LEU A 1 243 ? -1.821 6.863 19.741 1.00 94.56 243 LEU A C 1
ATOM 1931 O O . LEU A 1 243 ? -2.418 7.894 20.047 1.00 94.56 243 LEU A O 1
ATOM 1935 N N . ALA A 1 244 ? -2.419 5.666 19.721 1.00 94.75 244 ALA A N 1
ATOM 1936 C CA . ALA A 1 244 ? -3.809 5.459 20.125 1.00 94.75 244 ALA A CA 1
ATOM 1937 C C . ALA A 1 244 ? -4.027 5.759 21.620 1.00 94.75 244 ALA A C 1
ATOM 1939 O O . ALA A 1 244 ? -4.960 6.482 21.962 1.00 94.75 244 ALA A O 1
ATOM 1940 N N . LEU A 1 245 ? -3.122 5.304 22.496 1.00 94.19 245 LEU A N 1
ATOM 1941 C CA . LEU A 1 245 ? -3.199 5.575 23.940 1.00 94.19 245 LEU A CA 1
ATOM 1942 C C . LEU A 1 245 ? -3.089 7.067 24.275 1.00 94.19 245 LEU A C 1
ATOM 1944 O O . LEU A 1 245 ? -3.772 7.555 25.170 1.00 94.19 245 LEU A O 1
ATOM 1948 N N . VAL A 1 246 ? -2.247 7.817 23.555 1.00 95.25 246 VAL A N 1
ATOM 1949 C CA . VAL A 1 246 ? -2.124 9.272 23.753 1.00 95.25 246 VAL A CA 1
ATOM 1950 C C . VAL A 1 246 ? -3.435 9.995 23.434 1.00 95.25 246 VAL A C 1
ATOM 1952 O O . VAL A 1 246 ? -3.766 10.979 24.100 1.00 95.25 246 VAL A O 1
ATOM 1955 N N . TYR A 1 247 ? -4.181 9.516 22.434 1.00 93.88 247 TYR A N 1
ATOM 1956 C CA . TYR A 1 247 ? -5.496 10.063 22.114 1.00 93.88 247 TYR A CA 1
ATOM 1957 C C . TYR A 1 247 ? -6.524 9.747 23.207 1.00 93.88 247 TYR A C 1
ATOM 1959 O O . TYR A 1 247 ? -7.224 10.654 23.655 1.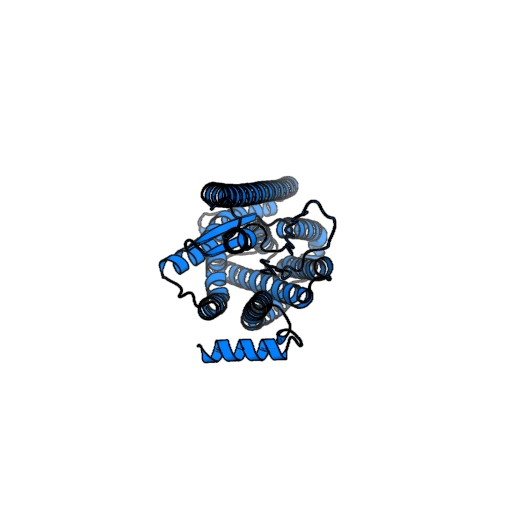00 93.88 247 TYR A O 1
ATOM 1967 N N . ASP A 1 248 ? -6.578 8.492 23.665 1.00 89.62 248 ASP A N 1
ATOM 1968 C CA . ASP A 1 248 ? -7.502 8.049 24.721 1.00 89.62 248 ASP A CA 1
ATOM 1969 C C . ASP A 1 248 ? -7.247 8.765 26.062 1.00 89.62 248 ASP A C 1
ATOM 1971 O O . ASP A 1 248 ? -8.186 9.181 26.739 1.00 89.62 248 ASP A O 1
ATOM 1975 N N . ALA A 1 249 ? -5.983 9.083 26.369 1.00 90.38 249 ALA A N 1
ATOM 1976 C CA . ALA A 1 249 ? -5.595 9.925 27.506 1.00 90.38 249 ALA A CA 1
ATOM 1977 C C . ALA A 1 249 ? -6.059 11.401 27.399 1.00 90.38 249 ALA A C 1
ATOM 1979 O O . ALA A 1 249 ? -5.641 12.242 28.198 1.00 90.38 249 ALA A O 1
ATOM 1980 N N . GLN A 1 250 ? -6.889 11.737 26.404 1.00 87.19 250 GLN A N 1
ATOM 1981 C CA . GLN A 1 250 ? -7.462 13.060 26.128 1.00 87.19 250 GLN A CA 1
ATOM 1982 C C . GLN A 1 250 ? -6.416 14.161 25.885 1.00 87.19 250 GLN A C 1
ATOM 1984 O O . GLN A 1 250 ? -6.720 15.355 25.943 1.00 87.19 250 GLN A O 1
ATOM 1989 N N . ASN A 1 251 ? -5.176 13.788 25.551 1.00 91.88 251 ASN A N 1
ATOM 1990 C CA . ASN A 1 251 ? -4.112 14.738 25.247 1.00 91.88 251 ASN A CA 1
ATOM 1991 C C . ASN A 1 251 ? -4.034 15.010 23.739 1.00 91.88 251 ASN A C 1
ATOM 1993 O O . ASN A 1 251 ? -3.087 14.630 23.044 1.00 91.88 251 ASN A O 1
ATOM 1997 N N . LEU A 1 252 ? -5.057 15.701 23.232 1.00 93.88 252 LEU A N 1
ATOM 1998 C CA . LEU A 1 252 ? -5.209 15.993 21.805 1.00 93.88 252 LEU A CA 1
ATOM 1999 C C . LEU A 1 252 ? -4.030 16.801 21.235 1.00 93.88 252 LEU A C 1
ATOM 2001 O O . LEU A 1 252 ? -3.619 16.573 20.098 1.00 93.88 252 LEU A O 1
ATOM 2005 N N . ALA A 1 253 ? -3.442 17.707 22.021 1.00 95.56 253 ALA A N 1
ATOM 2006 C CA . ALA A 1 253 ? -2.279 18.485 21.594 1.00 95.56 253 ALA A CA 1
ATOM 2007 C C . ALA A 1 253 ? -1.049 17.592 21.356 1.00 95.56 253 ALA A C 1
ATOM 2009 O O . ALA A 1 253 ? -0.401 17.705 20.312 1.00 95.56 253 ALA A O 1
ATOM 2010 N N . LEU A 1 254 ? -0.756 16.675 22.287 1.00 96.00 254 LEU A N 1
ATOM 2011 C CA . LEU A 1 254 ? 0.339 15.716 22.135 1.00 96.00 254 LEU A CA 1
ATOM 2012 C C . LEU A 1 254 ? 0.076 14.749 20.974 1.00 96.00 254 LEU A C 1
ATOM 2014 O O . LEU A 1 254 ? 0.990 14.472 20.200 1.00 96.00 254 LEU A O 1
ATOM 2018 N N . PHE A 1 255 ? -1.169 14.292 20.810 1.00 96.25 255 PHE A N 1
ATOM 2019 C CA . PHE A 1 255 ? -1.567 13.445 19.686 1.00 96.25 255 PHE A CA 1
ATOM 2020 C C . PHE A 1 255 ? -1.291 14.118 18.334 1.00 96.25 255 PHE A C 1
ATOM 2022 O O . PHE A 1 255 ? -0.626 13.534 17.476 1.00 96.25 255 PHE A O 1
ATOM 2029 N N . ILE A 1 256 ? -1.746 15.365 18.152 1.00 96.44 256 ILE A N 1
ATOM 2030 C CA . ILE A 1 256 ? -1.510 16.132 16.919 1.00 96.44 256 ILE A CA 1
ATOM 2031 C C . ILE A 1 256 ? -0.012 16.347 16.701 1.00 96.44 256 ILE A C 1
ATOM 2033 O O . ILE A 1 256 ? 0.475 16.166 15.584 1.00 96.44 256 ILE A O 1
ATOM 2037 N N . TRP A 1 257 ? 0.730 16.699 17.753 1.00 97.00 257 TRP A N 1
ATOM 2038 C CA . TRP A 1 257 ? 2.174 16.894 17.661 1.00 97.00 257 TRP A CA 1
ATOM 2039 C C . TRP A 1 257 ? 2.898 15.619 17.202 1.00 97.00 257 TRP A C 1
ATOM 2041 O O . TRP A 1 257 ? 3.723 15.687 16.290 1.00 97.00 257 TRP A O 1
ATOM 2051 N N . LEU A 1 258 ? 2.542 14.452 17.751 1.00 96.25 258 LEU A N 1
ATOM 2052 C CA . LEU A 1 258 ? 3.101 13.161 17.334 1.00 96.25 258 LEU A CA 1
ATOM 2053 C C . LEU A 1 258 ? 2.717 12.795 15.895 1.00 96.25 258 LEU A C 1
ATOM 2055 O O . LEU A 1 258 ? 3.558 12.306 15.142 1.00 96.25 258 LEU A O 1
ATOM 2059 N N . CYS A 1 259 ? 1.478 13.073 15.483 1.00 95.88 259 CYS A N 1
ATOM 2060 C CA . CYS A 1 259 ? 1.036 12.876 14.103 1.00 95.88 259 CYS A CA 1
ATOM 2061 C C . CYS A 1 259 ? 1.854 13.731 13.118 1.00 95.88 259 CYS A C 1
ATOM 2063 O O . CYS A 1 259 ? 2.309 13.238 12.083 1.00 95.88 259 CYS A O 1
ATOM 2065 N N . LEU A 1 260 ? 2.099 15.002 13.454 1.00 96.38 260 LEU A N 1
ATOM 2066 C CA . LEU A 1 260 ? 2.957 15.884 12.660 1.00 96.38 260 LEU A CA 1
ATOM 2067 C C . LEU A 1 260 ? 4.414 15.408 12.661 1.00 96.38 260 LEU A C 1
ATOM 2069 O O . LEU A 1 260 ? 5.053 15.419 11.610 1.00 96.38 260 LEU A O 1
ATOM 2073 N N . ALA A 1 261 ? 4.933 14.943 13.800 1.00 95.25 261 ALA A N 1
ATOM 2074 C CA . ALA A 1 261 ? 6.269 14.360 13.876 1.00 95.25 261 ALA A CA 1
ATOM 2075 C C . ALA A 1 261 ? 6.401 13.149 12.938 1.00 95.25 261 ALA A C 1
ATOM 2077 O O . ALA A 1 261 ? 7.334 13.107 12.137 1.00 95.25 261 ALA A O 1
ATOM 2078 N N . ALA A 1 262 ? 5.424 12.233 12.942 1.00 93.50 262 ALA A N 1
ATOM 2079 C CA . ALA A 1 262 ? 5.376 11.109 12.007 1.00 93.50 262 ALA A CA 1
ATOM 2080 C C . ALA A 1 262 ? 5.352 11.583 10.544 1.00 93.50 262 ALA A C 1
ATOM 2082 O O . ALA A 1 262 ? 6.045 11.018 9.695 1.00 93.50 262 ALA A O 1
ATOM 2083 N N . MET A 1 263 ? 4.631 12.666 10.239 1.00 95.19 263 MET A N 1
ATOM 2084 C CA . MET A 1 263 ? 4.646 13.254 8.899 1.00 95.19 263 MET A CA 1
ATOM 2085 C C . MET A 1 263 ? 6.025 13.778 8.492 1.00 95.19 263 MET A C 1
ATOM 2087 O O . MET A 1 263 ? 6.485 13.488 7.384 1.00 95.19 263 MET A O 1
ATOM 2091 N N . PHE A 1 264 ? 6.709 14.511 9.371 1.00 95.69 264 PHE A N 1
ATOM 2092 C CA . PHE A 1 264 ? 8.066 14.986 9.101 1.00 95.69 264 PHE A CA 1
ATOM 2093 C C . PHE A 1 264 ? 9.058 13.830 8.945 1.00 95.69 264 PHE A C 1
ATOM 2095 O O . PHE A 1 264 ? 9.883 13.864 8.031 1.00 95.69 264 PHE A O 1
ATOM 2102 N N . THR A 1 265 ? 8.944 12.780 9.762 1.00 94.38 265 THR A N 1
ATOM 2103 C CA . THR A 1 265 ? 9.762 11.567 9.631 1.00 94.38 265 THR A CA 1
ATOM 2104 C C . THR A 1 265 ? 9.540 10.885 8.283 1.00 94.38 265 THR A C 1
ATOM 2106 O O . THR A 1 265 ? 10.513 10.551 7.607 1.00 94.38 265 THR A O 1
ATOM 2109 N N . ASN A 1 266 ? 8.286 10.739 7.840 1.00 93.62 266 ASN A N 1
ATOM 2110 C CA . ASN A 1 266 ? 7.982 10.185 6.519 1.00 93.62 266 ASN A CA 1
ATOM 2111 C C . ASN A 1 266 ? 8.572 11.050 5.399 1.00 93.62 266 ASN A C 1
ATOM 2113 O O . ASN A 1 266 ? 9.147 10.530 4.449 1.00 93.62 266 ASN A O 1
ATOM 2117 N N . MET A 1 267 ? 8.462 12.375 5.519 1.00 94.62 267 MET A N 1
ATOM 2118 C CA . MET A 1 267 ? 9.009 13.305 4.534 1.00 94.62 267 MET A CA 1
ATOM 2119 C C . MET A 1 267 ? 10.541 13.220 4.454 1.00 94.62 267 MET A C 1
ATOM 2121 O O . MET A 1 267 ? 11.100 13.236 3.359 1.00 94.62 267 MET A O 1
ATOM 2125 N N . LEU A 1 268 ? 11.222 13.088 5.593 1.00 95.19 268 LEU A N 1
ATOM 2126 C CA . LEU A 1 268 ? 12.668 12.881 5.634 1.00 95.19 268 LEU A CA 1
ATOM 2127 C C . LEU A 1 268 ? 13.060 11.547 4.983 1.00 95.19 268 LEU A C 1
ATOM 2129 O O . LEU A 1 268 ? 13.974 11.520 4.160 1.00 95.19 268 LEU A O 1
ATOM 2133 N N . ALA A 1 269 ? 12.344 10.465 5.306 1.00 91.75 269 ALA A N 1
ATOM 2134 C CA . ALA A 1 269 ? 12.560 9.153 4.699 1.00 91.75 269 ALA A CA 1
ATOM 2135 C C . ALA A 1 269 ? 12.351 9.193 3.177 1.00 91.75 269 ALA A C 1
ATOM 2137 O O . ALA A 1 269 ? 13.158 8.639 2.430 1.00 91.75 269 ALA A O 1
ATOM 2138 N N . TYR A 1 270 ? 11.321 9.907 2.715 1.00 92.50 270 TYR A N 1
ATOM 2139 C CA . TYR A 1 270 ? 11.066 10.146 1.297 1.00 92.50 270 TYR A CA 1
ATOM 2140 C C . TYR A 1 270 ? 12.248 10.849 0.624 1.00 92.50 270 TYR A C 1
ATOM 2142 O O . TYR A 1 270 ? 12.778 10.343 -0.362 1.00 92.50 270 TYR A O 1
ATOM 2150 N N . PHE A 1 271 ? 12.707 11.982 1.165 1.00 92.69 271 PHE A N 1
ATOM 2151 C CA . PHE A 1 271 ? 13.822 12.719 0.566 1.00 92.69 271 PHE A CA 1
ATOM 2152 C C . PHE A 1 271 ? 15.124 11.920 0.569 1.00 92.69 271 PHE A C 1
ATOM 2154 O O . PHE A 1 271 ? 15.852 11.948 -0.422 1.00 92.69 271 PHE A O 1
ATOM 2161 N N . LEU A 1 272 ? 15.403 11.179 1.644 1.00 92.75 272 LEU A N 1
ATOM 2162 C CA . LEU A 1 272 ? 16.588 10.331 1.724 1.00 92.75 272 LEU A CA 1
ATOM 2163 C C . LEU A 1 272 ? 16.531 9.194 0.696 1.00 92.75 272 LEU A C 1
ATOM 2165 O O . LEU A 1 272 ? 17.517 8.937 0.012 1.00 92.75 272 LEU A O 1
ATOM 2169 N N . SER A 1 273 ? 15.368 8.558 0.548 1.00 90.56 273 SER A N 1
ATOM 2170 C CA . SER A 1 273 ? 15.133 7.522 -0.460 1.00 90.56 273 SER A CA 1
ATOM 2171 C C . SER A 1 273 ? 15.343 8.062 -1.879 1.00 90.56 273 SER A C 1
ATOM 2173 O O . SER A 1 273 ? 16.117 7.487 -2.644 1.00 90.56 273 SER A O 1
ATOM 2175 N N . GLN A 1 274 ? 14.747 9.213 -2.208 1.00 89.75 274 GLN A N 1
ATOM 2176 C CA . GLN A 1 274 ? 14.918 9.848 -3.518 1.00 89.75 274 GLN A CA 1
ATOM 2177 C C . GLN A 1 274 ? 16.373 10.242 -3.781 1.00 89.75 274 GLN A C 1
ATOM 2179 O O . GLN A 1 274 ? 16.885 10.032 -4.879 1.00 89.75 274 GLN A O 1
ATOM 2184 N N . PHE A 1 275 ? 17.068 10.767 -2.770 1.00 90.19 275 PHE A N 1
ATOM 2185 C CA . PHE A 1 275 ? 18.484 11.099 -2.884 1.00 90.19 275 PHE A CA 1
ATOM 2186 C C . PHE A 1 275 ? 19.333 9.858 -3.182 1.00 90.19 275 PHE A C 1
ATOM 2188 O O . PHE A 1 275 ? 20.143 9.890 -4.105 1.00 90.19 275 PHE A O 1
ATOM 2195 N N . ILE A 1 276 ? 19.107 8.752 -2.464 1.00 87.38 276 ILE A N 1
ATOM 2196 C CA . ILE A 1 276 ? 19.814 7.485 -2.695 1.00 87.38 276 ILE A CA 1
ATOM 2197 C C . ILE A 1 276 ? 19.577 6.983 -4.122 1.00 87.38 276 ILE A C 1
ATOM 2199 O O . ILE A 1 276 ? 20.543 6.632 -4.798 1.00 87.38 276 ILE A O 1
ATOM 2203 N N . ILE A 1 277 ? 18.326 6.991 -4.595 1.00 84.00 277 ILE A N 1
ATOM 2204 C CA . ILE A 1 277 ? 17.985 6.569 -5.960 1.00 84.00 277 ILE A CA 1
ATOM 2205 C C . ILE A 1 277 ? 18.718 7.441 -6.981 1.00 84.00 277 ILE A C 1
ATOM 2207 O O . ILE A 1 277 ? 19.416 6.916 -7.843 1.00 84.00 277 ILE A O 1
ATOM 2211 N N . LEU A 1 278 ? 18.648 8.767 -6.844 1.00 86.69 278 LEU A N 1
ATOM 2212 C CA . LEU A 1 278 ? 19.338 9.693 -7.745 1.00 86.69 278 LEU A CA 1
ATOM 2213 C C . LEU A 1 278 ? 20.855 9.472 -7.756 1.00 86.69 278 LEU A C 1
ATOM 2215 O O . LEU A 1 278 ? 21.472 9.479 -8.822 1.00 86.69 278 LEU A O 1
ATOM 2219 N N . THR A 1 279 ? 21.474 9.262 -6.591 1.00 86.75 279 THR A N 1
ATOM 2220 C CA . THR A 1 279 ? 22.912 8.974 -6.501 1.00 86.75 279 THR A CA 1
ATOM 2221 C C . THR A 1 279 ? 23.261 7.638 -7.157 1.00 86.75 279 THR A C 1
ATOM 2223 O O . THR A 1 279 ? 24.271 7.559 -7.860 1.00 86.75 279 THR A O 1
ATOM 2226 N N . GLN A 1 280 ? 22.443 6.600 -6.971 1.00 84.44 280 GLN A N 1
ATOM 2227 C CA . GLN A 1 280 ? 22.649 5.293 -7.600 1.00 84.44 280 GLN A CA 1
ATOM 2228 C C . GLN A 1 280 ? 22.520 5.375 -9.122 1.00 84.44 280 GLN A C 1
ATOM 2230 O O . GLN A 1 280 ? 23.403 4.882 -9.825 1.00 84.44 280 GLN A O 1
ATOM 2235 N N . THR A 1 281 ? 21.485 6.053 -9.622 1.00 82.69 281 THR A N 1
ATOM 2236 C CA . THR A 1 281 ? 21.269 6.267 -11.057 1.00 82.69 281 THR A CA 1
ATOM 2237 C C . THR A 1 281 ? 22.443 7.015 -11.679 1.00 82.69 281 THR A C 1
ATOM 2239 O O . THR A 1 281 ? 23.068 6.494 -12.598 1.00 82.69 281 THR A O 1
ATOM 2242 N N . ARG A 1 282 ? 22.854 8.152 -11.100 1.00 86.56 282 ARG A N 1
ATOM 2243 C CA . ARG A 1 282 ? 24.024 8.909 -11.583 1.00 86.56 282 ARG A CA 1
ATOM 2244 C C . ARG A 1 282 ? 25.314 8.096 -11.541 1.00 86.56 282 ARG A C 1
ATOM 2246 O O . ARG A 1 282 ? 26.142 8.199 -12.436 1.00 86.56 282 ARG A O 1
ATOM 2253 N N . SER A 1 283 ? 25.499 7.273 -10.510 1.00 87.88 283 SER A N 1
ATOM 2254 C CA . SER A 1 283 ? 26.676 6.400 -10.417 1.00 87.88 283 SER A CA 1
ATOM 2255 C C . SER A 1 283 ? 26.674 5.330 -11.512 1.00 87.88 283 SER A C 1
ATOM 2257 O O . SER A 1 283 ? 27.734 4.999 -12.042 1.00 87.88 283 SER A O 1
ATOM 2259 N N . LYS A 1 284 ? 25.498 4.790 -11.862 1.00 84.19 284 LYS A N 1
ATOM 2260 C CA . LYS A 1 284 ? 25.338 3.845 -12.973 1.00 84.19 284 LYS A CA 1
ATOM 2261 C C . LYS A 1 284 ? 25.619 4.532 -14.310 1.00 84.19 284 LYS A C 1
ATOM 2263 O O . LYS A 1 284 ? 26.422 4.014 -15.074 1.00 84.19 284 LYS A O 1
ATOM 2268 N N . GLU A 1 285 ? 25.047 5.711 -14.540 1.00 86.31 285 GLU A N 1
ATOM 2269 C CA . GLU A 1 285 ? 25.290 6.524 -15.741 1.00 86.31 285 GLU A CA 1
ATOM 2270 C C . GLU A 1 285 ? 26.780 6.835 -15.922 1.00 86.31 285 GLU A C 1
ATOM 2272 O O . GLU A 1 285 ? 27.325 6.607 -16.998 1.00 86.31 285 GLU A O 1
ATOM 2277 N N . LEU A 1 286 ? 27.468 7.277 -14.862 1.00 91.62 286 LEU A N 1
ATOM 2278 C CA . LEU A 1 286 ? 28.903 7.567 -14.909 1.00 91.62 286 LEU A CA 1
ATOM 2279 C C . LEU A 1 286 ? 29.741 6.332 -15.257 1.00 91.62 286 LEU A C 1
ATOM 2281 O O . LEU A 1 286 ? 30.659 6.443 -16.064 1.00 91.62 286 LEU A O 1
ATOM 2285 N N . ARG A 1 287 ? 29.415 5.156 -14.706 1.00 88.75 287 ARG A N 1
ATOM 2286 C CA . ARG A 1 287 ? 30.099 3.900 -15.069 1.00 88.75 287 ARG A CA 1
ATOM 2287 C C . ARG A 1 287 ? 29.853 3.514 -16.523 1.00 88.75 287 ARG A C 1
ATOM 2289 O O . ARG A 1 287 ? 30.779 3.089 -17.203 1.00 88.75 287 ARG A O 1
ATOM 2296 N N . THR A 1 288 ? 28.624 3.666 -17.012 1.00 87.19 288 THR A N 1
ATOM 2297 C CA . THR A 1 288 ? 28.311 3.376 -18.416 1.00 87.19 288 THR A CA 1
ATOM 2298 C C . THR A 1 288 ? 29.021 4.357 -19.353 1.00 87.19 288 THR A C 1
ATOM 2300 O O . THR A 1 288 ? 29.545 3.935 -20.382 1.00 87.19 288 THR A O 1
ATOM 2303 N N . LEU A 1 289 ? 29.122 5.638 -18.979 1.00 91.06 289 LEU A N 1
ATOM 2304 C CA . LEU A 1 289 ? 29.901 6.644 -19.710 1.00 91.06 289 LEU A CA 1
ATOM 2305 C C . LEU A 1 289 ? 31.404 6.344 -19.693 1.00 91.06 289 LEU A C 1
ATOM 2307 O O . LEU A 1 289 ? 32.065 6.503 -20.716 1.00 91.06 289 LEU A O 1
ATOM 2311 N N . GLU A 1 290 ? 31.946 5.898 -18.560 1.00 92.38 290 GLU A N 1
ATOM 2312 C CA . GLU A 1 290 ? 33.346 5.483 -18.452 1.00 92.38 290 GLU A CA 1
ATOM 2313 C C . GLU A 1 290 ? 33.638 4.281 -19.361 1.00 92.38 290 GLU A C 1
ATOM 2315 O O . GLU A 1 290 ? 34.591 4.321 -20.138 1.00 92.38 290 GLU A O 1
ATOM 2320 N N . ASN A 1 291 ? 32.780 3.257 -19.336 1.00 90.81 291 ASN A N 1
ATOM 2321 C CA . ASN A 1 291 ? 32.900 2.080 -20.200 1.00 90.81 291 ASN A CA 1
ATOM 2322 C C . ASN A 1 291 ? 32.793 2.442 -21.688 1.00 90.81 291 ASN A C 1
ATOM 2324 O O . ASN A 1 291 ? 33.592 1.963 -22.498 1.00 90.81 291 ASN A O 1
ATOM 2328 N N . LEU A 1 292 ? 31.854 3.324 -22.053 1.00 91.81 292 LEU A N 1
ATOM 2329 C CA . LEU A 1 292 ? 31.750 3.876 -23.405 1.00 91.81 292 LEU A CA 1
ATOM 2330 C C . LEU A 1 292 ? 33.057 4.587 -23.792 1.00 91.81 292 LEU A C 1
ATOM 2332 O O . LEU A 1 292 ? 33.610 4.312 -24.855 1.00 91.81 292 LEU A O 1
ATOM 2336 N N . GLY A 1 293 ? 33.572 5.461 -22.923 1.00 90.19 293 GLY A N 1
ATOM 2337 C CA . GLY A 1 293 ? 34.817 6.194 -23.147 1.00 90.19 293 GLY A CA 1
ATOM 2338 C C . GLY A 1 293 ? 36.019 5.269 -23.352 1.00 90.19 293 GLY A C 1
ATOM 2339 O O . GLY A 1 293 ? 36.762 5.438 -24.316 1.00 90.19 293 GLY A O 1
ATOM 2340 N N . GLN A 1 294 ? 36.182 4.251 -22.504 1.00 91.88 294 GLN A N 1
ATOM 2341 C CA . GLN A 1 294 ? 37.242 3.247 -22.648 1.00 91.88 294 GLN A CA 1
ATOM 2342 C C . GLN A 1 294 ? 37.113 2.470 -23.964 1.00 91.88 294 GLN A C 1
ATOM 2344 O O . GLN A 1 294 ? 38.102 2.295 -24.676 1.00 91.88 294 GLN A O 1
ATOM 2349 N N . THR A 1 295 ? 35.894 2.058 -24.321 1.00 91.50 295 THR A N 1
ATOM 2350 C CA . THR A 1 295 ? 35.634 1.319 -25.564 1.00 91.50 295 THR A CA 1
ATOM 2351 C C . THR A 1 295 ? 35.934 2.175 -26.797 1.00 91.50 295 THR A C 1
ATOM 2353 O O . THR A 1 295 ? 36.518 1.679 -27.758 1.00 91.50 295 THR A O 1
ATOM 2356 N N . LEU A 1 296 ? 35.609 3.472 -26.758 1.00 88.31 296 LEU A N 1
ATOM 2357 C CA . LEU A 1 296 ? 35.924 4.422 -27.828 1.00 88.31 296 LEU A CA 1
ATOM 2358 C C . LEU A 1 296 ? 37.429 4.686 -27.969 1.00 88.31 296 LEU A C 1
ATOM 2360 O O . LEU A 1 296 ? 37.908 4.813 -29.090 1.00 88.31 296 LEU A O 1
ATOM 2364 N N . ILE A 1 297 ? 38.182 4.747 -26.865 1.00 90.38 297 ILE A N 1
ATOM 2365 C CA . ILE A 1 297 ? 39.643 4.955 -26.897 1.00 90.38 297 ILE A CA 1
ATOM 2366 C C . ILE A 1 297 ? 40.371 3.753 -27.518 1.00 90.38 297 ILE A C 1
ATOM 2368 O O . ILE A 1 297 ? 41.384 3.927 -28.191 1.00 90.38 297 ILE A O 1
ATOM 2372 N N . ILE A 1 298 ? 39.870 2.537 -27.280 1.00 90.50 298 ILE A N 1
ATOM 2373 C CA . ILE A 1 298 ? 40.461 1.290 -27.796 1.00 90.50 298 ILE A CA 1
ATOM 2374 C C . ILE A 1 298 ? 40.012 1.011 -29.244 1.00 90.50 298 ILE A C 1
ATOM 2376 O O . ILE A 1 298 ? 40.648 0.226 -29.950 1.00 90.50 298 ILE A O 1
ATOM 2380 N N . ALA A 1 299 ? 38.932 1.649 -29.704 1.00 86.56 299 ALA A N 1
ATOM 2381 C CA . ALA A 1 299 ? 38.396 1.455 -31.043 1.00 86.56 299 ALA A CA 1
ATOM 2382 C C . ALA A 1 299 ? 39.373 1.926 -32.143 1.00 86.56 299 ALA A C 1
ATOM 2384 O O . ALA A 1 299 ? 40.093 2.911 -31.961 1.00 86.56 299 ALA A O 1
ATOM 2385 N N . PRO A 1 300 ? 39.388 1.265 -33.315 1.00 81.81 300 PRO A N 1
ATOM 2386 C CA . PRO A 1 300 ? 40.155 1.729 -34.465 1.00 81.81 300 PRO A CA 1
ATOM 2387 C C . PRO A 1 300 ? 39.752 3.154 -34.880 1.00 81.81 300 PRO A C 1
ATOM 2389 O O . PRO A 1 300 ? 38.570 3.488 -34.966 1.00 81.81 300 PRO A O 1
ATOM 2392 N N . ALA A 1 301 ? 40.743 3.998 -35.187 1.00 75.06 301 ALA A N 1
ATOM 2393 C CA . ALA A 1 301 ? 40.537 5.409 -35.547 1.00 75.06 301 ALA A CA 1
ATOM 2394 C C . ALA A 1 301 ? 39.829 5.626 -36.902 1.00 75.06 301 ALA A C 1
ATOM 2396 O O . ALA A 1 301 ? 39.544 6.762 -37.272 1.00 75.06 301 ALA A O 1
ATOM 2397 N N . ASP A 1 302 ? 39.558 4.552 -37.646 1.00 75.06 302 ASP A N 1
ATOM 2398 C CA . ASP A 1 302 ? 38.848 4.582 -38.927 1.00 75.06 302 ASP A CA 1
ATOM 2399 C C . ASP A 1 302 ? 37.320 4.716 -38.774 1.00 75.06 302 ASP A C 1
ATOM 2401 O O . ASP A 1 302 ? 36.622 4.924 -39.765 1.00 75.06 302 ASP A O 1
ATOM 2405 N N . GLY A 1 303 ? 36.794 4.617 -37.545 1.00 68.81 303 GLY A N 1
ATOM 2406 C CA . GLY A 1 303 ? 35.367 4.746 -37.246 1.00 68.81 303 GLY A CA 1
ATOM 2407 C C . GLY A 1 303 ? 34.521 3.533 -37.648 1.00 68.81 303 GLY A C 1
ATOM 2408 O O . GLY A 1 303 ? 33.305 3.558 -37.456 1.00 68.81 303 GLY A O 1
ATOM 2409 N N . SER A 1 304 ? 35.137 2.456 -38.145 1.00 77.75 304 SER A N 1
ATOM 2410 C CA . SER A 1 304 ? 34.438 1.264 -38.653 1.00 77.75 304 SER A CA 1
ATOM 2411 C C . SER A 1 304 ? 33.624 0.524 -37.583 1.00 77.75 304 SER A C 1
ATOM 2413 O O . SER A 1 304 ? 32.618 -0.109 -37.896 1.00 77.75 304 SER A O 1
ATOM 2415 N N . THR A 1 305 ? 34.017 0.632 -36.310 1.00 81.56 305 THR A N 1
ATOM 2416 C CA . THR A 1 305 ? 33.335 -0.006 -35.171 1.00 81.56 305 THR A CA 1
ATOM 2417 C C . THR A 1 305 ? 32.453 0.953 -34.370 1.00 81.56 305 THR A C 1
ATOM 2419 O O . THR A 1 305 ? 31.823 0.531 -33.399 1.00 81.56 305 THR A O 1
ATOM 2422 N N . LEU A 1 306 ? 32.400 2.239 -34.738 1.00 81.50 306 LEU A N 1
ATOM 2423 C CA . LEU A 1 306 ? 31.726 3.277 -33.952 1.00 81.50 306 LEU A CA 1
ATOM 2424 C C . LEU A 1 306 ? 30.218 3.016 -33.829 1.00 81.50 306 LEU A C 1
ATOM 2426 O O . LEU A 1 306 ? 29.662 3.140 -32.741 1.00 81.50 306 LEU A O 1
ATOM 2430 N N . GLU A 1 307 ? 29.573 2.598 -34.919 1.00 81.06 307 GLU A N 1
ATOM 2431 C CA . GLU A 1 307 ? 28.140 2.279 -34.941 1.00 81.06 307 GLU A CA 1
ATOM 2432 C C . GLU A 1 307 ? 27.796 1.147 -33.962 1.00 81.06 307 GLU A C 1
ATOM 2434 O O . GLU A 1 307 ? 26.876 1.281 -33.157 1.00 81.06 307 GLU A O 1
ATOM 2439 N N . ALA A 1 308 ? 28.584 0.068 -33.961 1.00 83.62 308 ALA A N 1
ATOM 2440 C CA . ALA A 1 308 ? 28.379 -1.070 -33.068 1.00 83.62 308 ALA A CA 1
ATOM 2441 C C . ALA A 1 308 ? 28.591 -0.696 -31.590 1.00 83.62 308 ALA A C 1
ATOM 2443 O O . ALA A 1 308 ? 27.812 -1.107 -30.729 1.00 83.62 308 ALA A O 1
ATOM 2444 N N . ILE A 1 309 ? 29.607 0.122 -31.293 1.00 83.81 309 ILE A N 1
ATOM 2445 C CA . ILE A 1 309 ? 29.904 0.582 -29.927 1.00 83.81 309 ILE A CA 1
ATOM 2446 C C . ILE A 1 309 ? 28.776 1.474 -29.398 1.00 83.81 309 ILE A C 1
ATOM 2448 O O . ILE A 1 309 ? 28.334 1.297 -28.258 1.00 83.81 309 ILE A O 1
ATOM 2452 N N . LEU A 1 310 ? 28.288 2.404 -30.225 1.00 84.25 310 LEU A N 1
ATOM 2453 C CA . LEU A 1 310 ? 27.171 3.283 -29.879 1.00 84.25 310 LEU A CA 1
ATOM 2454 C C . LEU A 1 310 ? 25.873 2.487 -29.700 1.00 84.25 310 LEU A C 1
ATOM 2456 O O . LEU A 1 310 ? 25.161 2.710 -28.722 1.00 84.25 310 LEU A O 1
ATOM 2460 N N . ALA A 1 311 ? 25.600 1.512 -30.571 1.00 81.00 311 ALA A N 1
ATOM 2461 C CA . ALA A 1 311 ? 24.439 0.633 -30.448 1.00 81.00 311 ALA A CA 1
ATOM 2462 C C . ALA A 1 311 ? 24.445 -0.222 -29.183 1.00 81.00 311 ALA A C 1
ATOM 2464 O O . ALA A 1 311 ? 23.380 -0.512 -28.642 1.00 81.00 311 ALA A O 1
ATOM 2465 N N . GLN A 1 312 ? 25.625 -0.587 -28.687 1.00 84.38 312 GLN A N 1
ATOM 2466 C CA . GLN A 1 312 ? 25.756 -1.363 -27.461 1.00 84.38 312 GLN A CA 1
ATOM 2467 C C . GLN A 1 312 ? 25.525 -0.528 -26.190 1.00 84.38 312 GLN A C 1
ATOM 2469 O O . GLN A 1 312 ? 24.948 -1.040 -25.239 1.00 84.38 312 GLN A O 1
ATOM 2474 N N . HIS A 1 313 ? 25.971 0.732 -26.150 1.00 82.75 313 HIS A N 1
ATOM 2475 C CA . HIS A 1 313 ? 26.027 1.509 -24.900 1.00 82.75 313 HIS A CA 1
ATOM 2476 C C . HIS A 1 313 ? 24.963 2.612 -24.783 1.00 82.75 313 HIS A C 1
ATOM 2478 O O . HIS A 1 313 ? 24.577 2.970 -23.669 1.00 82.75 313 HIS A O 1
ATOM 2484 N N . LEU A 1 314 ? 24.475 3.168 -25.900 1.00 82.12 314 LEU A N 1
ATOM 2485 C CA . LEU A 1 314 ? 23.456 4.228 -25.877 1.00 82.12 314 LEU A CA 1
ATOM 2486 C C . LEU A 1 314 ? 22.093 3.790 -25.315 1.00 82.12 314 LEU A C 1
ATOM 2488 O O . LEU A 1 314 ? 21.508 4.599 -24.593 1.00 82.12 314 LEU A O 1
ATOM 2492 N N . PRO A 1 315 ? 21.577 2.567 -25.573 1.00 79.19 315 PRO A N 1
ATOM 2493 C CA . PRO A 1 315 ? 20.294 2.145 -25.008 1.00 79.19 315 PRO A CA 1
ATOM 2494 C C . PRO A 1 315 ? 20.275 2.166 -23.473 1.00 79.19 315 PRO A C 1
ATOM 2496 O O . PRO A 1 315 ? 19.260 2.512 -22.876 1.00 79.19 315 PRO A O 1
ATOM 2499 N N . ASP A 1 316 ? 21.407 1.853 -22.836 1.00 75.31 316 ASP A N 1
ATOM 2500 C CA . ASP A 1 316 ? 21.528 1.828 -21.374 1.00 75.31 316 ASP A CA 1
ATOM 2501 C C . ASP A 1 316 ? 21.671 3.227 -20.755 1.00 75.31 316 ASP A C 1
ATOM 2503 O O . ASP A 1 316 ? 21.283 3.429 -19.604 1.00 75.31 316 ASP A O 1
ATOM 2507 N N . LEU A 1 317 ? 22.236 4.188 -21.497 1.00 75.81 317 LEU A N 1
ATOM 2508 C CA . LEU A 1 317 ? 22.365 5.587 -21.067 1.00 75.81 317 LEU A CA 1
ATOM 2509 C C . LEU A 1 317 ? 21.070 6.378 -21.260 1.00 75.81 317 LEU A C 1
ATOM 2511 O O . LEU A 1 317 ? 20.786 7.286 -20.485 1.00 75.81 317 LEU A O 1
ATOM 2515 N N . PHE A 1 318 ? 20.295 6.029 -22.286 1.00 75.12 318 PHE A N 1
ATOM 2516 C CA . PHE A 1 318 ? 19.102 6.761 -22.698 1.00 75.12 318 PHE A CA 1
ATOM 2517 C C . PHE A 1 318 ? 17.927 5.803 -22.952 1.00 75.12 318 PHE A C 1
ATOM 2519 O O . PHE A 1 318 ? 17.438 5.699 -24.080 1.00 75.12 318 PHE A O 1
ATOM 2526 N N . PRO A 1 319 ? 17.449 5.091 -21.914 1.00 60.06 319 PRO A N 1
ATOM 2527 C CA . PRO A 1 319 ? 16.411 4.068 -22.070 1.00 60.06 319 PRO A CA 1
ATOM 2528 C C . PRO A 1 319 ? 15.065 4.652 -22.529 1.00 60.06 319 PRO A C 1
ATOM 2530 O O . PRO A 1 319 ? 14.285 3.998 -23.227 1.00 60.06 319 PRO A O 1
ATOM 2533 N N . THR A 1 320 ? 14.786 5.901 -22.154 1.00 55.16 320 THR A N 1
ATOM 2534 C CA . THR A 1 320 ? 13.507 6.580 -22.398 1.00 55.16 320 THR A CA 1
ATOM 2535 C C . THR A 1 320 ? 13.535 7.597 -23.531 1.00 55.16 320 THR A C 1
ATOM 2537 O O . THR A 1 320 ? 12.462 8.030 -23.950 1.00 55.16 320 THR A O 1
ATOM 2540 N N . ASP A 1 321 ? 14.713 7.948 -24.047 1.00 60.59 321 ASP A N 1
ATOM 2541 C CA . ASP A 1 321 ? 14.865 9.029 -25.020 1.00 60.59 321 ASP A CA 1
ATOM 2542 C C . ASP A 1 321 ? 15.113 8.495 -26.429 1.00 60.59 321 ASP A C 1
ATOM 2544 O O . ASP A 1 321 ? 15.689 7.426 -26.625 1.00 60.59 321 ASP A O 1
ATOM 2548 N N . HIS A 1 322 ? 14.691 9.265 -27.432 1.00 61.81 322 HIS A N 1
ATOM 2549 C CA . HIS A 1 322 ? 15.010 8.992 -28.827 1.00 61.81 322 HIS A CA 1
ATOM 2550 C C . HIS A 1 322 ? 16.334 9.653 -29.189 1.00 61.81 322 HIS A C 1
ATOM 2552 O O . HIS A 1 322 ? 16.428 10.880 -29.237 1.00 61.81 322 HIS A O 1
ATOM 2558 N N . LEU A 1 323 ? 17.344 8.836 -29.480 1.00 61.84 323 LEU A N 1
ATOM 2559 C CA . LEU A 1 323 ? 18.665 9.319 -29.852 1.00 61.84 323 LEU A CA 1
ATOM 2560 C C . LEU A 1 323 ? 18.908 9.146 -31.350 1.00 61.84 323 LEU A C 1
ATOM 2562 O O . LEU A 1 323 ? 18.971 8.036 -31.872 1.00 61.84 323 LEU A O 1
ATOM 2566 N N . ALA A 1 324 ? 19.062 10.273 -32.039 1.00 67.31 324 ALA A N 1
ATOM 2567 C CA . ALA A 1 324 ? 19.535 10.317 -33.413 1.00 67.31 324 ALA A CA 1
ATOM 2568 C C . ALA A 1 324 ? 20.994 10.777 -33.403 1.00 67.31 324 ALA A C 1
ATOM 2570 O O . ALA A 1 324 ? 21.298 11.899 -32.995 1.00 67.31 324 ALA A O 1
ATOM 2571 N N . VAL A 1 325 ? 21.904 9.902 -33.830 1.00 66.19 325 VAL A N 1
ATOM 2572 C CA . VAL A 1 325 ? 23.321 10.241 -33.987 1.00 66.19 325 VAL A CA 1
ATOM 2573 C C . VAL A 1 325 ? 23.595 10.449 -35.469 1.00 66.19 325 VAL A C 1
ATOM 2575 O O . VAL A 1 325 ? 23.403 9.543 -36.274 1.00 66.19 325 VAL A O 1
ATOM 2578 N N . HIS A 1 326 ? 24.049 11.648 -35.827 1.00 65.81 326 HIS A N 1
ATOM 2579 C CA . HIS A 1 326 ? 24.417 11.999 -37.195 1.00 65.81 326 HIS A CA 1
ATOM 2580 C C . HIS A 1 326 ? 25.940 12.093 -37.303 1.00 65.81 326 HIS A C 1
ATOM 2582 O O . HIS A 1 326 ? 26.569 12.873 -36.588 1.00 65.81 326 HIS A O 1
ATOM 2588 N N . LEU A 1 327 ? 26.537 11.301 -38.195 1.00 63.25 327 LEU A N 1
ATOM 2589 C CA . LEU A 1 327 ? 27.961 11.384 -38.511 1.00 63.25 327 LEU A CA 1
ATOM 2590 C C . LEU A 1 327 ? 28.155 12.379 -39.660 1.00 63.25 327 LEU A C 1
ATOM 2592 O O . LEU A 1 327 ? 27.607 12.194 -40.745 1.00 63.25 327 LEU A O 1
ATOM 2596 N N . PHE A 1 328 ? 28.927 13.441 -39.424 1.00 61.03 328 PHE A N 1
ATOM 2597 C CA . PHE A 1 328 ? 29.237 14.446 -40.440 1.00 61.03 328 PHE A CA 1
ATOM 2598 C C . PHE A 1 328 ? 30.634 14.200 -41.007 1.00 61.03 328 PHE A C 1
ATOM 2600 O O . PHE A 1 328 ? 31.636 14.453 -40.343 1.00 61.03 328 PHE A O 1
ATOM 2607 N N . THR A 1 329 ? 30.714 13.757 -42.257 1.00 53.03 329 THR A N 1
ATOM 2608 C CA . THR A 1 329 ? 31.954 13.791 -43.037 1.00 53.03 329 THR A CA 1
ATOM 2609 C C . THR A 1 329 ? 31.863 14.959 -44.010 1.00 53.03 329 THR A C 1
ATOM 2611 O O . THR A 1 329 ? 31.342 14.802 -45.112 1.00 53.03 329 THR A O 1
ATOM 2614 N N . GLN A 1 330 ? 32.332 16.148 -43.635 1.00 47.09 330 GLN A N 1
ATOM 2615 C CA . GLN A 1 330 ? 32.620 17.141 -44.669 1.00 47.09 330 GLN A CA 1
ATOM 2616 C C . GLN A 1 330 ? 33.870 16.678 -45.422 1.00 47.09 330 GLN A C 1
ATOM 2618 O O . GLN A 1 330 ? 34.979 16.729 -44.895 1.00 47.09 330 GLN A O 1
ATOM 2623 N N . LEU A 1 331 ? 33.693 16.214 -46.659 1.00 54.59 331 LEU A N 1
ATOM 2624 C CA . LEU A 1 331 ? 34.772 16.262 -47.640 1.00 54.59 331 LEU A CA 1
ATOM 2625 C C . LEU A 1 331 ? 34.987 17.736 -48.040 1.00 54.59 331 LEU A C 1
ATOM 2627 O O . LEU A 1 331 ? 34.007 18.482 -48.098 1.00 54.59 331 LEU A O 1
ATOM 2631 N N . PRO A 1 332 ? 36.219 18.167 -48.372 1.00 49.16 332 PRO A N 1
ATOM 2632 C CA . PRO A 1 332 ? 36.558 19.567 -48.675 1.00 49.16 332 PRO A CA 1
ATOM 2633 C C . PRO A 1 332 ? 35.768 20.249 -49.813 1.00 49.16 332 PRO A C 1
ATOM 2635 O O . PRO A 1 332 ? 35.983 21.430 -50.063 1.00 49.16 332 PRO A O 1
ATOM 2638 N N . ASN A 1 333 ? 34.871 19.538 -50.508 1.00 53.41 333 ASN A N 1
ATOM 2639 C CA . ASN A 1 333 ? 34.290 19.955 -51.787 1.00 53.41 333 ASN A CA 1
ATOM 2640 C C . ASN A 1 333 ? 32.760 20.165 -51.785 1.00 53.41 333 ASN A C 1
ATOM 2642 O O . ASN A 1 333 ? 32.197 20.418 -52.843 1.00 53.41 333 ASN A O 1
ATOM 2646 N N . GLY A 1 334 ? 32.081 20.122 -50.633 1.00 53.53 334 GLY A N 1
ATOM 2647 C CA . GLY A 1 334 ? 30.707 20.640 -50.516 1.00 53.53 334 GLY A CA 1
ATOM 2648 C C . GLY A 1 334 ? 29.578 19.824 -51.166 1.00 53.53 334 GLY A C 1
ATOM 2649 O O . GLY A 1 334 ? 28.497 20.373 -51.355 1.00 53.53 334 GLY A O 1
ATOM 2650 N N . GLU A 1 335 ? 29.777 18.541 -51.477 1.00 48.69 335 GLU A N 1
ATOM 2651 C CA . GLU A 1 335 ? 28.677 17.641 -51.868 1.00 48.69 335 GLU A CA 1
ATOM 2652 C C . GLU A 1 335 ? 28.121 16.870 -50.655 1.00 48.69 335 GLU A C 1
ATOM 2654 O O . GLU A 1 335 ? 28.878 16.437 -49.782 1.00 48.69 335 GLU A O 1
ATOM 2659 N N . GLU A 1 336 ? 26.791 16.711 -50.593 1.00 45.66 336 GLU A N 1
ATOM 2660 C CA . GLU A 1 336 ? 26.100 15.938 -49.550 1.00 45.66 336 GLU A CA 1
ATOM 2661 C C . GLU A 1 336 ? 26.383 14.431 -49.703 1.00 45.66 336 GLU A C 1
ATOM 2663 O O . GLU A 1 336 ? 26.172 13.872 -50.783 1.00 45.66 336 GLU A O 1
ATOM 2668 N N . PRO A 1 337 ? 26.841 13.736 -48.645 1.00 49.31 337 PRO A N 1
ATOM 2669 C CA . PRO A 1 337 ? 27.203 12.333 -48.753 1.00 49.31 337 PRO A CA 1
ATOM 2670 C C . PRO A 1 337 ? 25.991 11.405 -48.581 1.00 49.31 337 PRO A C 1
ATOM 2672 O O . PRO A 1 337 ? 25.174 11.563 -47.674 1.00 49.31 337 PRO A O 1
ATOM 2675 N N . ALA A 1 338 ? 25.927 10.369 -49.417 1.00 45.28 338 ALA A N 1
ATOM 2676 C CA . ALA A 1 338 ? 24.970 9.273 -49.312 1.00 45.28 338 ALA A CA 1
ATOM 2677 C C . ALA A 1 338 ? 25.489 8.191 -48.345 1.00 45.28 338 ALA A C 1
ATOM 2679 O O . ALA A 1 338 ? 26.084 7.203 -48.770 1.00 45.28 338 ALA A O 1
ATOM 2680 N N . TRP A 1 339 ? 25.261 8.370 -47.044 1.00 50.66 339 TRP A N 1
ATOM 2681 C CA . TRP A 1 339 ? 25.367 7.286 -46.059 1.00 50.66 339 TRP A CA 1
ATOM 2682 C C . TRP A 1 339 ? 23.967 6.858 -45.608 1.00 50.66 339 TRP A C 1
ATOM 2684 O O . TRP A 1 339 ? 23.065 7.699 -45.542 1.00 50.66 339 TRP A O 1
ATOM 2694 N N . PRO A 1 340 ? 23.750 5.572 -45.285 1.00 41.22 340 PRO A N 1
ATOM 2695 C CA . PRO A 1 340 ? 22.483 5.132 -44.726 1.00 41.22 340 PRO A CA 1
ATOM 2696 C C . PRO A 1 340 ? 22.253 5.823 -43.380 1.00 41.22 340 PRO A C 1
ATOM 2698 O O . PRO A 1 340 ? 23.100 5.804 -42.490 1.00 41.22 340 PRO A O 1
ATOM 2701 N N . THR A 1 341 ? 21.092 6.453 -43.230 1.00 43.19 341 THR A N 1
ATOM 2702 C CA . THR A 1 341 ? 20.651 7.016 -41.957 1.00 43.19 341 THR A CA 1
ATOM 2703 C C . THR A 1 341 ? 20.465 5.867 -40.972 1.00 43.19 341 THR A C 1
ATOM 2705 O O . THR A 1 341 ? 19.525 5.085 -41.103 1.00 43.19 341 THR A O 1
ATOM 2708 N N . PHE A 1 342 ? 21.347 5.740 -39.986 1.00 44.31 342 PHE A N 1
ATOM 2709 C CA . PHE A 1 342 ? 21.126 4.791 -38.907 1.00 44.31 342 PHE A CA 1
ATOM 2710 C C . PHE A 1 342 ? 20.296 5.471 -37.819 1.00 44.31 342 PHE A C 1
ATOM 2712 O O . PHE A 1 342 ? 20.719 6.443 -37.196 1.00 44.31 342 PHE A O 1
ATOM 2719 N N . THR A 1 343 ? 19.066 4.994 -37.637 1.00 44.50 343 THR A N 1
ATOM 2720 C CA . THR A 1 343 ? 18.159 5.499 -36.601 1.00 44.50 343 THR A CA 1
ATOM 2721 C C . THR A 1 343 ? 18.113 4.461 -35.490 1.00 44.50 343 THR A C 1
ATOM 2723 O O . THR A 1 343 ? 17.527 3.394 -35.661 1.00 44.50 343 THR A O 1
ATOM 2726 N N . LEU A 1 344 ? 18.745 4.753 -34.356 1.00 41.69 344 LEU A N 1
ATOM 2727 C CA . LEU A 1 344 ? 18.703 3.886 -33.184 1.00 41.69 344 LEU A CA 1
ATOM 2728 C C . LEU A 1 344 ? 17.431 4.212 -32.396 1.00 41.69 344 LEU A C 1
ATOM 2730 O O . LEU A 1 344 ? 17.365 5.188 -31.655 1.00 41.69 344 LEU A O 1
ATOM 2734 N N . GLN A 1 345 ? 16.376 3.422 -32.592 1.00 41.38 345 GLN A N 1
ATOM 2735 C CA . GLN A 1 345 ? 15.179 3.515 -31.756 1.00 41.38 345 GLN A CA 1
ATOM 2736 C C . GLN A 1 345 ? 15.417 2.737 -30.458 1.00 41.38 345 GLN A C 1
ATOM 2738 O O . GLN A 1 345 ? 15.217 1.529 -30.397 1.00 41.38 345 GLN A O 1
ATOM 2743 N N . THR A 1 346 ? 15.847 3.437 -29.413 1.00 40.44 346 THR A N 1
ATOM 2744 C CA . THR A 1 346 ? 16.176 2.879 -28.089 1.00 40.44 346 THR A CA 1
ATOM 2745 C C . THR A 1 346 ? 14.973 2.648 -27.174 1.00 40.44 346 THR A C 1
ATOM 2747 O O . THR A 1 346 ? 15.171 2.269 -26.028 1.00 40.44 346 THR A O 1
ATOM 2750 N N . ALA A 1 347 ? 13.732 2.853 -27.633 1.00 31.81 347 ALA A N 1
ATOM 2751 C CA . ALA A 1 347 ? 12.566 2.955 -26.753 1.00 31.81 347 ALA A CA 1
ATOM 2752 C C . ALA A 1 347 ? 12.321 1.696 -25.890 1.00 31.81 347 ALA A C 1
ATOM 2754 O O . ALA A 1 347 ? 11.630 0.759 -26.299 1.00 31.81 347 ALA A O 1
ATOM 2755 N N . VAL A 1 348 ? 12.807 1.734 -24.647 1.00 35.12 348 VAL A N 1
ATOM 2756 C CA . VAL A 1 348 ? 12.399 0.865 -23.541 1.00 35.12 348 VAL A CA 1
ATOM 2757 C C . VAL A 1 348 ? 11.986 1.780 -22.389 1.00 35.12 348 VAL A C 1
ATOM 2759 O O . VAL A 1 348 ? 12.777 2.146 -21.527 1.00 35.12 348 VAL A O 1
ATOM 2762 N N . HIS A 1 349 ? 10.713 2.179 -22.380 1.00 34.66 349 HIS A N 1
ATOM 2763 C CA . HIS A 1 349 ? 10.127 2.896 -21.247 1.00 34.66 349 HIS A CA 1
ATOM 2764 C C . HIS A 1 349 ? 10.104 1.999 -20.000 1.00 34.66 349 HIS A C 1
ATOM 2766 O O . HIS A 1 349 ? 9.418 0.974 -19.994 1.00 34.66 349 HIS A O 1
ATOM 2772 N N . TRP A 1 350 ? 10.812 2.414 -18.948 1.00 28.14 350 TRP A N 1
ATOM 2773 C CA . TRP A 1 350 ? 10.576 1.954 -17.578 1.00 28.14 350 TRP A CA 1
ATOM 2774 C C . TRP A 1 350 ? 9.578 2.902 -16.875 1.00 28.14 350 TRP A C 1
ATOM 2776 O O . TRP A 1 350 ? 9.622 4.100 -17.158 1.00 28.14 350 TRP A O 1
ATOM 2786 N N . PRO A 1 351 ? 8.660 2.375 -16.038 1.00 35.47 351 PRO A N 1
ATOM 2787 C CA . PRO A 1 351 ? 7.667 3.148 -15.281 1.00 35.47 351 PRO A CA 1
ATOM 2788 C C . PRO A 1 351 ? 8.265 4.113 -14.254 1.00 35.47 351 PRO A C 1
ATOM 2790 O O . PRO A 1 351 ? 9.3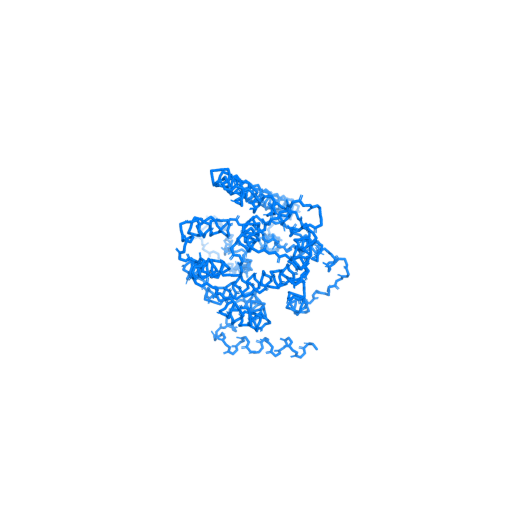37 3.792 -13.689 1.00 35.47 351 PRO A O 1
#

pLDDT: mean 83.38, std 14.28, range [28.14, 97.62]